Protein AF-A0A967DJI8-F1 (afdb_monomer_lite)

Structure (mmCIF, N/CA/C/O backbone):
data_AF-A0A967DJI8-F1
#
_entry.id   AF-A0A967DJI8-F1
#
loop_
_atom_site.group_PDB
_atom_site.id
_atom_site.type_symbol
_atom_site.label_atom_id
_atom_site.label_alt_id
_atom_site.label_comp_id
_atom_site.label_asym_id
_atom_site.label_entity_id
_atom_site.label_seq_id
_atom_site.pdbx_PDB_ins_code
_atom_site.Cartn_x
_atom_site.Cartn_y
_atom_site.Cartn_z
_atom_site.occupancy
_atom_site.B_iso_or_equiv
_atom_site.auth_seq_id
_atom_site.auth_comp_id
_atom_site.auth_asym_id
_atom_site.auth_atom_id
_atom_site.pdbx_PDB_model_num
ATOM 1 N N . MET A 1 1 ? 2.405 23.684 -0.510 1.00 54.41 1 MET A N 1
ATOM 2 C CA . MET A 1 1 ? 2.395 22.304 0.002 1.00 54.41 1 MET A CA 1
ATOM 3 C C . MET A 1 1 ? 2.860 21.441 -1.148 1.00 54.41 1 MET A C 1
ATOM 5 O O . MET A 1 1 ? 2.243 21.522 -2.202 1.00 54.41 1 MET A O 1
ATOM 9 N N . GLU A 1 2 ? 4.001 20.772 -1.017 1.00 60.94 2 GLU A N 1
ATOM 10 C CA . GLU A 1 2 ? 4.484 19.874 -2.071 1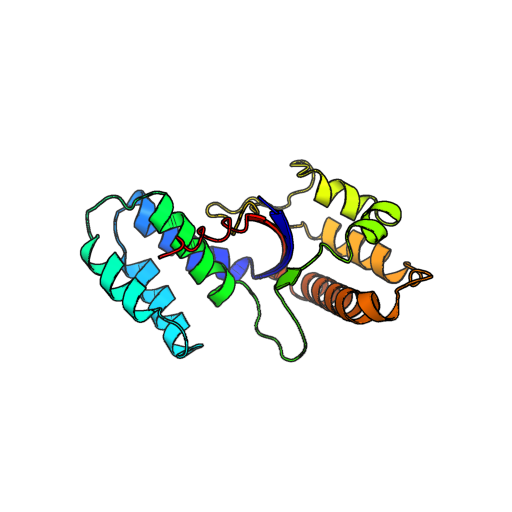.00 60.94 2 GLU A CA 1
ATOM 11 C C . GLU A 1 2 ? 3.774 18.529 -1.904 1.00 60.94 2 GLU A C 1
ATOM 13 O O . GLU A 1 2 ? 3.746 17.955 -0.812 1.00 60.94 2 GLU A O 1
ATOM 18 N N . SER A 1 3 ? 3.124 18.080 -2.973 1.00 75.12 3 SER A N 1
ATOM 19 C CA . SER A 1 3 ? 2.510 16.761 -3.048 1.00 75.12 3 SER A CA 1
ATOM 20 C C . SER A 1 3 ? 3.489 15.835 -3.749 1.00 75.12 3 SER A C 1
ATOM 22 O O . SER A 1 3 ? 4.028 16.213 -4.788 1.00 75.12 3 SER A O 1
ATOM 24 N N . ARG A 1 4 ? 3.731 14.659 -3.170 1.00 83.81 4 ARG A N 1
ATOM 25 C CA . ARG A 1 4 ? 4.548 13.619 -3.798 1.00 83.81 4 ARG A CA 1
ATOM 26 C C . ARG A 1 4 ? 3.677 12.486 -4.286 1.00 83.81 4 ARG A C 1
ATOM 28 O O . ARG A 1 4 ? 2.787 12.041 -3.553 1.00 83.81 4 ARG A O 1
ATOM 35 N N . THR A 1 5 ? 3.971 11.990 -5.480 1.00 85.19 5 THR A N 1
ATOM 36 C CA . THR A 1 5 ? 3.262 10.854 -6.063 1.00 85.19 5 THR A CA 1
ATOM 37 C C . THR A 1 5 ? 4.013 9.569 -5.764 1.00 85.19 5 THR A C 1
ATOM 39 O O . THR A 1 5 ? 5.217 9.467 -5.970 1.00 85.19 5 THR A O 1
ATOM 42 N N . PHE A 1 6 ? 3.290 8.554 -5.308 1.00 87.88 6 PHE A N 1
ATOM 43 C CA . PHE A 1 6 ? 3.818 7.222 -5.070 1.00 87.88 6 PHE A CA 1
ATOM 44 C C . PHE A 1 6 ? 3.077 6.194 -5.912 1.00 87.88 6 PHE A C 1
ATOM 46 O O . PHE A 1 6 ? 1.854 6.257 -6.068 1.00 87.88 6 PHE A O 1
ATOM 53 N N . ILE A 1 7 ? 3.826 5.203 -6.384 1.00 89.19 7 ILE A N 1
ATOM 54 C CA . ILE A 1 7 ? 3.286 3.953 -6.914 1.00 89.19 7 ILE A CA 1
ATOM 55 C C . ILE A 1 7 ? 3.567 2.881 -5.874 1.00 89.19 7 ILE A C 1
ATOM 57 O O . ILE A 1 7 ? 4.694 2.737 -5.396 1.00 89.19 7 ILE A O 1
ATOM 61 N N . CYS A 1 8 ? 2.533 2.133 -5.519 1.00 92.12 8 CYS A N 1
ATOM 62 C CA . CYS A 1 8 ? 2.593 1.088 -4.518 1.00 92.12 8 CYS A CA 1
ATOM 63 C C . CYS A 1 8 ? 2.246 -0.264 -5.141 1.00 92.12 8 CYS A C 1
ATOM 65 O O . CYS A 1 8 ? 1.247 -0.378 -5.846 1.00 92.12 8 CYS A O 1
ATOM 67 N N . LEU A 1 9 ? 3.032 -1.293 -4.837 1.00 94.50 9 LEU A N 1
ATOM 68 C CA . LEU A 1 9 ? 2.656 -2.686 -5.028 1.00 94.50 9 LEU A CA 1
ATOM 69 C C . LEU A 1 9 ? 1.823 -3.096 -3.818 1.00 94.50 9 LEU A C 1
ATOM 71 O O . LEU A 1 9 ? 2.285 -2.996 -2.687 1.00 94.50 9 LEU A O 1
ATOM 75 N N . PHE A 1 10 ? 0.594 -3.521 -4.059 1.00 93.38 10 PHE A N 1
ATOM 76 C CA . PHE A 1 10 ? -0.445 -3.607 -3.048 1.00 93.38 10 PHE A CA 1
ATOM 77 C C . PHE A 1 10 ? -1.075 -4.996 -3.020 1.00 93.38 10 PHE A C 1
ATOM 79 O O . PHE A 1 10 ? -1.560 -5.471 -4.043 1.00 93.38 10 PHE A O 1
ATOM 86 N N . ASP A 1 11 ? -1.114 -5.636 -1.858 1.00 94.94 11 ASP A N 1
ATOM 87 C CA . ASP A 1 11 ? -1.804 -6.902 -1.634 1.00 94.94 11 ASP A CA 1
ATOM 88 C C . ASP A 1 11 ? -3.289 -6.647 -1.338 1.00 94.94 11 ASP A C 1
ATOM 90 O O . ASP A 1 11 ? -3.693 -6.341 -0.212 1.00 94.94 11 ASP A O 1
ATOM 94 N N . LEU A 1 12 ? -4.113 -6.770 -2.380 1.00 92.88 12 LEU A N 1
ATOM 95 C CA . LEU A 1 12 ? -5.552 -6.537 -2.300 1.00 92.88 12 LEU A CA 1
ATOM 96 C C . LEU A 1 12 ? -6.239 -7.561 -1.393 1.00 92.88 12 LEU A C 1
ATOM 98 O O . LEU A 1 12 ? -7.193 -7.229 -0.694 1.00 92.88 12 LEU A O 1
ATOM 102 N N . LYS A 1 13 ? -5.722 -8.792 -1.344 1.00 93.94 13 LYS A N 1
ATOM 103 C CA . LYS A 1 13 ? -6.286 -9.831 -0.486 1.00 93.94 13 LYS A CA 1
ATOM 104 C C . LYS A 1 13 ? -6.037 -9.524 0.987 1.00 93.94 13 LYS A C 1
ATOM 106 O O . LYS A 1 13 ? -6.959 -9.646 1.788 1.00 93.94 13 LYS A O 1
ATOM 111 N N . ALA A 1 14 ? -4.821 -9.113 1.348 1.00 94.25 14 ALA A N 1
ATOM 112 C CA . ALA A 1 14 ? -4.519 -8.703 2.719 1.00 94.25 14 ALA A CA 1
ATOM 113 C C . ALA A 1 14 ? -5.401 -7.522 3.160 1.00 94.25 14 ALA A C 1
ATOM 115 O O . ALA A 1 14 ? -5.895 -7.503 4.290 1.00 94.25 14 ALA A O 1
ATOM 116 N N . TYR A 1 15 ? -5.653 -6.575 2.254 1.00 95.00 15 TYR A N 1
ATOM 117 C CA . TYR A 1 15 ? -6.560 -5.462 2.510 1.00 95.00 15 TYR A CA 1
ATOM 118 C C . TYR A 1 15 ? -8.001 -5.921 2.772 1.00 95.00 15 TYR A C 1
ATOM 120 O O . TYR A 1 15 ? -8.573 -5.565 3.805 1.00 95.00 15 TYR A O 1
ATOM 128 N N . ASP A 1 16 ? -8.568 -6.728 1.872 1.00 94.50 16 ASP A N 1
ATOM 129 C CA . ASP A 1 16 ? -9.964 -7.178 1.944 1.00 94.50 16 ASP A CA 1
ATOM 130 C C . ASP A 1 16 ? -10.226 -8.109 3.134 1.00 94.50 16 ASP A C 1
ATOM 132 O O . ASP A 1 16 ? -11.282 -8.025 3.766 1.00 94.50 16 ASP A O 1
ATOM 136 N N . ASP A 1 17 ? -9.265 -8.974 3.465 1.00 95.38 17 ASP A N 1
ATOM 137 C CA . ASP A 1 17 ? -9.416 -9.966 4.530 1.00 95.38 17 ASP A CA 1
ATOM 138 C C . ASP A 1 17 ? -9.142 -9.389 5.927 1.00 95.38 17 ASP A C 1
ATOM 140 O O . ASP A 1 17 ? -9.738 -9.847 6.903 1.00 95.38 17 ASP A O 1
ATOM 144 N N . LEU A 1 18 ? -8.215 -8.429 6.049 1.00 95.12 18 LEU A N 1
ATOM 145 C CA . LEU A 1 18 ? -7.701 -7.978 7.349 1.00 95.12 18 LEU A CA 1
ATOM 146 C C . LEU A 1 18 ? -8.013 -6.507 7.624 1.00 95.12 18 LEU A C 1
ATOM 148 O O . LEU A 1 18 ? -8.613 -6.182 8.649 1.00 95.12 18 LEU A O 1
ATOM 152 N N . VAL A 1 19 ? -7.603 -5.613 6.722 1.00 95.94 19 VAL A N 1
ATOM 153 C CA . VAL A 1 19 ? -7.586 -4.167 6.989 1.00 95.94 19 VAL A CA 1
ATOM 154 C C . VAL A 1 19 ? -8.972 -3.541 6.868 1.00 95.94 19 VAL A C 1
ATOM 156 O O . VAL A 1 19 ? -9.447 -2.910 7.815 1.00 95.94 19 VAL A O 1
ATOM 159 N N . ALA A 1 20 ? -9.652 -3.733 5.736 1.00 95.94 20 ALA A N 1
ATOM 160 C CA . ALA A 1 20 ? -10.967 -3.142 5.510 1.00 95.94 20 ALA A CA 1
ATOM 161 C C . ALA A 1 20 ? -12.015 -3.603 6.541 1.00 95.94 20 ALA A C 1
ATOM 163 O O . ALA A 1 20 ? -12.744 -2.747 7.049 1.00 95.94 20 ALA A O 1
ATOM 164 N N . PRO A 1 21 ? -12.101 -4.896 6.923 1.00 97.50 21 PRO A N 1
ATOM 165 C CA . PRO A 1 21 ? -13.032 -5.335 7.960 1.00 97.50 21 PRO A CA 1
ATOM 166 C C . PRO A 1 21 ? -12.775 -4.681 9.322 1.00 97.50 21 PRO A C 1
ATOM 168 O O . PRO A 1 21 ? -13.727 -4.208 9.945 1.00 97.50 21 PRO A O 1
ATOM 171 N N . ALA A 1 22 ? -11.514 -4.593 9.759 1.00 97.12 22 ALA A N 1
ATOM 172 C CA . ALA A 1 22 ? -11.150 -3.995 11.043 1.00 97.12 22 ALA A CA 1
ATOM 173 C C . ALA A 1 22 ? -11.484 -2.495 11.097 1.00 97.12 22 ALA A C 1
ATOM 175 O O . ALA A 1 22 ? -12.125 -2.029 12.040 1.00 97.12 22 ALA A O 1
ATOM 176 N N . LEU A 1 23 ? -11.121 -1.743 10.053 1.00 96.12 23 LEU A N 1
ATOM 177 C CA . LEU A 1 23 ? -11.438 -0.314 9.956 1.00 96.12 23 LEU A CA 1
ATOM 178 C C . LEU A 1 23 ? -12.950 -0.073 9.864 1.00 96.12 23 LEU A C 1
ATOM 180 O O . LEU A 1 23 ? -13.479 0.860 10.473 1.00 96.12 23 LEU A O 1
ATOM 184 N N . ARG A 1 24 ? -13.684 -0.937 9.155 1.00 96.62 24 ARG A N 1
ATOM 185 C CA . ARG A 1 24 ? -15.148 -0.873 9.079 1.00 96.62 24 ARG A CA 1
ATOM 186 C C . ARG A 1 24 ? -15.798 -1.124 10.437 1.00 96.62 24 ARG A C 1
ATOM 188 O O . ARG A 1 24 ? -16.743 -0.423 10.796 1.00 96.62 24 ARG A O 1
ATOM 195 N N . GLN A 1 25 ? -15.304 -2.097 11.198 1.00 96.19 25 GLN A N 1
ATOM 196 C CA . GLN A 1 25 ? -15.788 -2.379 12.549 1.00 96.19 25 GLN A CA 1
ATOM 197 C C . GLN A 1 25 ? -15.551 -1.184 13.480 1.00 96.19 25 GLN A C 1
ATOM 199 O O . GLN A 1 25 ? -16.490 -0.737 14.139 1.00 96.19 25 GLN A O 1
ATOM 204 N N . TYR A 1 26 ? -14.358 -0.591 13.445 1.00 95.69 26 TYR A N 1
ATOM 205 C CA . TYR A 1 26 ? -14.037 0.580 14.258 1.00 95.69 26 TYR A CA 1
ATOM 206 C C . TYR A 1 26 ? -14.878 1.809 13.885 1.00 95.69 26 TYR A C 1
ATOM 208 O O . TYR A 1 26 ? -15.430 2.479 14.752 1.00 95.69 26 TYR A O 1
ATOM 216 N N . THR A 1 27 ? -15.079 2.077 12.596 1.00 95.19 27 THR A N 1
ATOM 217 C CA . THR A 1 27 ? -15.812 3.275 12.146 1.00 95.19 27 THR A CA 1
ATOM 218 C C . THR A 1 27 ? -17.332 3.157 12.203 1.00 95.19 27 THR A C 1
ATOM 220 O O . THR A 1 27 ? -18.005 4.175 12.359 1.00 95.19 27 THR A O 1
ATOM 223 N N . ARG A 1 28 ? -17.895 1.948 12.072 1.00 95.12 28 ARG A N 1
ATOM 224 C CA . ARG A 1 28 ? -19.357 1.738 12.078 1.00 95.12 28 ARG A CA 1
ATOM 225 C C . ARG A 1 28 ? -19.895 1.234 13.408 1.00 95.12 28 ARG A C 1
ATOM 227 O O . ARG A 1 28 ? -21.018 1.573 13.763 1.00 95.12 28 ARG A O 1
ATOM 234 N N . SER A 1 29 ? -19.117 0.409 14.104 1.00 95.25 29 SER A N 1
ATOM 235 C CA . SER A 1 29 ? -19.522 -0.228 15.364 1.00 95.25 29 SER A CA 1
ATOM 236 C C . SER A 1 29 ? -18.775 0.331 16.574 1.00 95.25 29 SER A C 1
ATOM 238 O O . SER A 1 29 ? -19.067 -0.083 17.691 1.00 95.25 29 SER A O 1
ATOM 240 N N . PHE A 1 30 ? -17.839 1.267 16.361 1.00 94.94 30 PHE A N 1
ATOM 241 C CA . PHE A 1 30 ? -17.054 1.915 17.421 1.00 94.94 30 PHE A CA 1
ATOM 242 C C . PHE A 1 30 ? -16.300 0.907 18.287 1.00 94.94 30 PHE A C 1
ATOM 244 O O . PHE A 1 30 ? -16.165 1.064 19.500 1.00 94.94 30 PHE A O 1
ATOM 251 N N . ASP A 1 31 ? -15.845 -0.166 17.644 1.00 96.19 31 ASP A N 1
ATOM 252 C CA . ASP A 1 31 ? -15.146 -1.266 18.286 1.00 96.19 31 ASP A CA 1
ATOM 253 C C . ASP A 1 31 ? -13.698 -1.331 17.771 1.00 96.19 31 ASP A C 1
ATOM 255 O O . ASP A 1 31 ? -13.482 -1.682 16.605 1.00 96.19 31 ASP A O 1
ATOM 259 N N . PRO A 1 32 ? -12.709 -0.947 18.600 1.00 95.81 32 PRO A N 1
ATOM 260 C CA . PRO A 1 32 ? -11.312 -0.860 18.191 1.00 95.81 32 PRO A CA 1
ATOM 261 C C . PRO A 1 32 ? -10.605 -2.220 18.165 1.00 95.81 32 PRO A C 1
ATOM 263 O O . PRO A 1 32 ? -9.488 -2.290 17.657 1.00 95.81 32 PRO A O 1
ATOM 266 N N . ASP A 1 33 ? -11.213 -3.297 18.683 1.00 96.06 33 ASP A N 1
ATOM 267 C CA . ASP A 1 33 ? -10.539 -4.586 18.922 1.00 96.06 33 ASP A CA 1
ATOM 268 C C . ASP A 1 33 ? -9.878 -5.149 17.645 1.00 96.06 33 ASP A C 1
ATOM 270 O O . ASP A 1 33 ? -8.750 -5.652 17.677 1.00 96.06 33 ASP A O 1
ATOM 274 N N . GLY A 1 34 ? -10.548 -5.006 16.496 1.00 96.38 34 GLY A N 1
ATOM 275 C CA . GLY A 1 34 ? -10.004 -5.391 15.193 1.00 96.38 34 GLY A CA 1
ATOM 276 C C . GLY A 1 34 ? -8.755 -4.591 14.811 1.00 96.38 34 GLY A C 1
ATOM 277 O O . GLY A 1 34 ? -7.748 -5.177 14.427 1.00 96.38 34 GLY A O 1
ATOM 278 N N . VAL A 1 35 ? -8.788 -3.262 14.955 1.00 95.38 35 VAL A N 1
ATOM 279 C CA . VAL A 1 35 ? -7.651 -2.382 14.629 1.00 95.38 35 VAL A CA 1
ATOM 280 C C . VAL A 1 35 ? -6.492 -2.605 15.601 1.00 95.38 35 VAL A C 1
ATOM 282 O O . VAL A 1 35 ? -5.348 -2.705 15.165 1.00 95.38 35 VAL A O 1
ATOM 285 N N . VAL A 1 36 ? -6.777 -2.765 16.897 1.00 95.69 36 VAL A N 1
ATOM 286 C CA . VAL A 1 36 ? -5.772 -3.115 17.914 1.00 95.69 36 VAL A CA 1
ATOM 287 C C . VAL A 1 36 ? -5.059 -4.412 17.538 1.00 95.69 36 VAL A C 1
ATOM 289 O O . VAL A 1 36 ? -3.833 -4.453 17.556 1.00 95.69 36 VAL A O 1
ATOM 292 N N . SER A 1 37 ? -5.804 -5.436 17.114 1.00 95.81 37 SER A N 1
ATOM 293 C CA . SER A 1 37 ? -5.222 -6.717 16.692 1.00 95.81 37 SER A CA 1
ATOM 294 C C . SER A 1 37 ? -4.293 -6.567 15.478 1.00 95.81 37 SER A C 1
ATOM 296 O O . SER A 1 37 ? -3.270 -7.247 15.392 1.00 95.81 37 SER A O 1
ATOM 298 N N . LEU A 1 38 ? -4.619 -5.671 14.536 1.00 95.44 38 LEU A N 1
ATOM 299 C CA . LEU A 1 38 ? -3.744 -5.364 13.398 1.00 95.44 38 LEU A CA 1
ATOM 300 C C . LEU A 1 38 ? -2.451 -4.675 13.846 1.00 95.44 38 LEU A C 1
ATOM 302 O O . LEU A 1 38 ? -1.377 -5.065 13.393 1.00 95.44 38 LEU A O 1
ATOM 306 N N . LEU A 1 39 ? -2.546 -3.693 14.745 1.00 94.31 39 LEU A N 1
ATOM 307 C CA . LEU A 1 39 ? -1.382 -2.985 15.283 1.00 94.31 39 LEU A CA 1
ATOM 308 C C . LEU A 1 39 ? -0.475 -3.923 16.090 1.00 94.31 39 LEU A C 1
ATOM 310 O 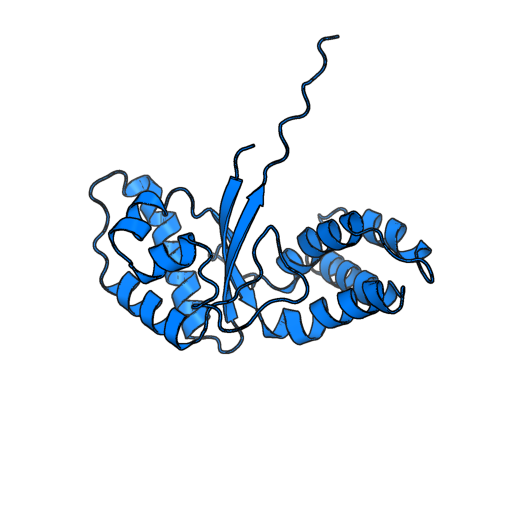O . LEU A 1 39 ? 0.736 -3.895 15.909 1.00 94.31 39 LEU A O 1
ATOM 314 N N . GLU A 1 40 ? -1.044 -4.806 16.914 1.00 93.25 40 GLU A N 1
ATOM 315 C CA . GLU A 1 40 ? -0.285 -5.822 17.659 1.00 93.25 40 GLU A CA 1
ATOM 316 C C . GLU A 1 40 ? 0.417 -6.809 16.712 1.00 93.25 40 GLU A C 1
ATOM 318 O O . GLU A 1 40 ? 1.572 -7.174 16.932 1.00 93.25 40 GLU A O 1
ATOM 323 N N . LYS A 1 41 ? -0.246 -7.217 15.621 1.00 91.12 41 LYS A N 1
ATOM 324 C CA . LYS A 1 41 ? 0.380 -8.049 14.583 1.00 91.12 41 LYS A CA 1
ATOM 325 C C . LYS A 1 41 ? 1.541 -7.319 13.906 1.00 91.12 41 LYS A C 1
ATOM 327 O O . LYS A 1 41 ? 2.568 -7.936 13.644 1.00 91.12 41 LYS A O 1
ATOM 332 N N . MET A 1 42 ? 1.389 -6.030 13.613 1.00 91.44 42 MET A N 1
ATOM 333 C CA . MET A 1 42 ? 2.459 -5.222 13.029 1.00 91.44 42 MET A CA 1
ATOM 334 C C . MET A 1 42 ? 3.641 -5.052 13.983 1.00 91.44 42 MET A C 1
ATOM 336 O O . MET A 1 42 ? 4.771 -5.180 13.534 1.00 91.44 42 MET A O 1
ATOM 340 N N . ASP A 1 43 ? 3.398 -4.839 15.276 1.00 89.44 43 ASP A N 1
ATOM 341 C CA . ASP A 1 43 ? 4.439 -4.708 16.307 1.00 89.44 43 ASP A CA 1
ATOM 342 C C . ASP A 1 43 ? 5.307 -5.973 16.407 1.00 89.44 43 ASP A C 1
ATOM 344 O O . ASP A 1 43 ? 6.524 -5.908 16.551 1.00 89.44 43 ASP A O 1
ATOM 348 N N . GLN A 1 44 ? 4.700 -7.146 16.204 1.00 86.69 44 GLN A N 1
ATOM 349 C CA . GLN A 1 44 ? 5.430 -8.416 16.136 1.00 86.69 44 GLN A CA 1
ATOM 350 C C . GLN A 1 44 ? 6.306 -8.551 14.881 1.00 86.69 44 GLN A C 1
ATOM 352 O O . GLN A 1 44 ? 7.333 -9.228 14.927 1.00 86.69 44 GLN A O 1
ATOM 357 N N . ILE A 1 45 ? 5.900 -7.951 13.758 1.00 82.56 45 ILE A N 1
ATOM 358 C CA . ILE A 1 45 ? 6.646 -7.995 12.489 1.00 82.56 45 ILE A CA 1
ATOM 359 C C . ILE A 1 45 ? 7.730 -6.901 12.466 1.00 82.56 45 ILE A C 1
ATOM 361 O O . ILE A 1 45 ? 8.828 -7.126 11.957 1.00 82.56 45 ILE A O 1
ATOM 365 N N . HIS A 1 46 ? 7.432 -5.733 13.040 1.00 80.19 46 HIS A N 1
ATOM 366 C CA . HIS A 1 46 ? 8.240 -4.516 13.017 1.00 80.19 46 HIS A CA 1
ATOM 367 C C . HIS A 1 46 ? 8.263 -3.850 14.409 1.00 80.19 46 HIS A C 1
ATOM 369 O O . HIS A 1 46 ? 7.589 -2.839 14.617 1.00 80.19 46 HIS A O 1
ATOM 375 N N . PRO A 1 47 ? 9.069 -4.360 15.357 1.00 74.94 47 PRO A N 1
ATOM 376 C CA . PRO A 1 47 ? 9.073 -3.890 16.749 1.00 74.94 47 PRO A CA 1
ATOM 377 C C . PRO A 1 47 ? 9.680 -2.488 16.946 1.00 74.94 47 PRO A C 1
ATOM 379 O O . PRO A 1 47 ? 9.774 -2.001 18.067 1.00 74.94 47 PRO A O 1
ATOM 382 N N . GLU A 1 48 ? 10.141 -1.840 15.874 1.00 71.38 48 GLU A N 1
ATOM 383 C CA . GLU A 1 48 ? 10.795 -0.526 15.919 1.00 71.38 48 GLU A CA 1
ATOM 384 C C . GLU A 1 48 ? 9.802 0.653 15.838 1.00 71.38 48 GLU A C 1
ATOM 386 O O . GLU A 1 48 ? 10.213 1.811 15.900 1.00 71.38 48 GLU A O 1
ATOM 391 N N . GLY A 1 49 ? 8.500 0.381 15.684 1.00 70.06 49 GLY A N 1
ATOM 392 C CA . GLY A 1 49 ? 7.461 1.405 15.552 1.00 70.06 49 GLY A CA 1
ATOM 393 C C . GLY A 1 49 ? 6.829 1.835 16.880 1.00 70.06 49 GLY A C 1
ATOM 394 O O . GLY A 1 49 ? 6.702 1.048 17.812 1.00 70.06 49 GLY A O 1
ATOM 395 N N . ASP A 1 50 ? 6.319 3.068 16.938 1.00 81.31 50 ASP A N 1
ATOM 396 C CA . ASP A 1 50 ? 5.496 3.559 18.058 1.00 81.31 50 ASP A CA 1
ATOM 397 C C . ASP A 1 50 ? 4.039 3.047 17.979 1.00 81.31 50 ASP A C 1
ATOM 399 O O . ASP A 1 50 ? 3.062 3.782 18.123 1.00 81.31 50 ASP A O 1
ATOM 403 N N . LEU A 1 51 ? 3.867 1.755 17.681 1.00 89.62 51 LEU A N 1
ATOM 404 C CA . LEU A 1 51 ? 2.547 1.127 17.549 1.00 89.62 51 LEU A CA 1
ATOM 405 C C . LEU A 1 51 ? 1.871 0.961 18.911 1.00 89.62 51 LEU A C 1
ATOM 407 O O . LEU A 1 51 ? 0.644 0.979 19.010 1.00 89.62 51 LEU A O 1
ATOM 411 N N . LYS A 1 52 ? 2.672 0.865 19.977 1.00 87.62 52 LYS A N 1
ATOM 412 C CA . LYS A 1 52 ? 2.184 0.801 21.352 1.00 87.62 52 LYS A CA 1
ATOM 413 C C . LYS A 1 52 ? 1.408 2.058 21.743 1.00 87.62 52 LYS A C 1
ATOM 415 O O . LYS A 1 52 ? 0.324 1.927 22.308 1.00 87.62 52 LYS A O 1
ATOM 420 N N . HIS A 1 53 ? 1.909 3.248 21.403 1.00 88.81 53 HIS A N 1
ATOM 421 C CA . HIS A 1 53 ? 1.187 4.496 21.652 1.00 88.81 53 HIS A CA 1
ATOM 422 C C . HIS A 1 53 ? -0.186 4.505 20.968 1.00 88.81 53 HIS A C 1
ATOM 424 O O . HIS A 1 53 ? -1.181 4.889 21.588 1.00 88.81 53 HIS A O 1
ATOM 430 N N . TRP A 1 54 ? -0.265 4.015 19.727 1.00 90.88 54 TRP A N 1
ATOM 431 C CA . TRP A 1 54 ? -1.529 3.887 19.003 1.00 90.88 54 TRP A CA 1
ATOM 432 C C . TRP A 1 54 ? -2.497 2.923 19.678 1.00 90.88 54 TRP A C 1
ATOM 434 O O . TRP A 1 54 ? -3.653 3.281 19.892 1.00 90.88 54 TRP A O 1
ATOM 444 N N . ILE A 1 55 ? -2.031 1.735 20.071 1.00 91.25 55 ILE A N 1
ATOM 445 C CA . ILE A 1 55 ? -2.849 0.743 20.783 1.00 91.25 55 ILE A CA 1
ATOM 446 C C . ILE A 1 55 ? -3.418 1.335 22.076 1.00 91.25 55 ILE A C 1
ATOM 448 O O . ILE A 1 55 ? -4.617 1.208 22.334 1.00 91.25 55 ILE A O 1
ATOM 452 N N . ASP A 1 56 ? -2.573 1.992 22.871 1.00 89.69 56 ASP A N 1
ATOM 453 C CA . ASP A 1 56 ? -2.966 2.577 24.154 1.00 89.69 56 ASP A CA 1
ATOM 454 C C . ASP A 1 56 ? -3.940 3.759 23.969 1.00 89.69 56 ASP A C 1
ATOM 456 O O . ASP A 1 56 ? -4.791 3.987 24.830 1.00 89.69 56 ASP A O 1
ATOM 460 N N . SER A 1 57 ? -3.869 4.460 22.832 1.00 88.19 57 SER A N 1
ATOM 461 C CA . SER A 1 57 ? -4.739 5.600 22.508 1.00 88.19 57 SER A CA 1
ATOM 462 C C . SER A 1 57 ? -6.108 5.195 21.958 1.00 88.19 57 SER A C 1
ATOM 464 O O . SER A 1 57 ? -7.093 5.838 22.300 1.00 88.19 57 SER A O 1
ATOM 466 N N . ILE A 1 58 ? -6.203 4.129 21.150 1.00 90.75 58 ILE A N 1
ATOM 467 C CA . ILE A 1 58 ? -7.479 3.710 20.529 1.00 90.75 58 ILE A CA 1
ATOM 468 C C . ILE A 1 58 ? -8.283 2.735 21.390 1.00 90.75 58 ILE A C 1
ATOM 470 O O . ILE A 1 58 ? -9.501 2.639 21.261 1.00 90.75 58 ILE A O 1
ATOM 474 N N . ARG A 1 59 ? -7.629 1.965 22.269 1.00 87.62 59 ARG A N 1
ATOM 475 C CA . ARG A 1 59 ? -8.308 0.973 23.119 1.00 87.62 59 ARG A CA 1
ATOM 476 C C . ARG A 1 59 ? -9.398 1.599 24.016 1.00 87.62 59 ARG A C 1
ATOM 478 O O . ARG A 1 59 ? -10.446 0.968 24.174 1.00 87.62 59 ARG A O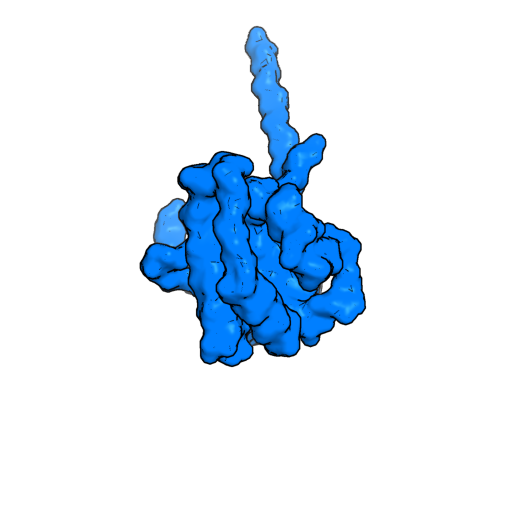 1
ATOM 485 N N . PRO A 1 60 ? -9.220 2.816 24.571 1.00 89.62 60 PRO A N 1
ATOM 486 C CA . PRO A 1 60 ? -10.267 3.523 25.311 1.00 89.62 60 PRO A CA 1
ATOM 487 C C . PRO A 1 60 ? -11.465 3.984 24.465 1.00 89.62 60 PRO A C 1
ATOM 489 O O . PRO A 1 60 ? -12.519 4.247 25.041 1.00 89.62 60 PRO A O 1
ATOM 492 N N . ASP A 1 61 ? -11.351 4.040 23.132 1.00 86.06 61 ASP A N 1
ATOM 493 C CA . ASP A 1 61 ? -12.416 4.532 22.238 1.00 86.06 61 ASP A CA 1
ATOM 494 C C . ASP A 1 61 ? -13.599 3.567 22.106 1.00 86.06 61 ASP A C 1
ATOM 496 O O . ASP A 1 61 ? -14.547 3.837 21.371 1.00 86.06 61 ASP A O 1
ATOM 500 N N . LYS A 1 62 ? -13.583 2.425 22.797 1.00 90.00 62 LYS A N 1
ATOM 501 C CA . LYS A 1 62 ? -14.660 1.439 22.720 1.00 90.00 62 LYS A CA 1
ATOM 502 C C . LYS A 1 62 ? -16.015 2.066 23.065 1.00 90.00 62 LYS A C 1
ATOM 504 O O . LYS A 1 62 ? -16.246 2.511 24.188 1.00 90.00 62 LYS A O 1
ATOM 509 N N . GLY A 1 63 ? -16.925 2.057 22.090 1.00 88.00 63 GLY A N 1
ATOM 510 C CA . GLY A 1 63 ? -18.249 2.675 22.182 1.00 88.00 63 GLY A CA 1
ATOM 511 C C . GLY A 1 63 ? -18.302 4.159 21.794 1.00 88.00 63 GLY A C 1
ATOM 512 O O . GLY A 1 63 ? -19.386 4.743 21.825 1.00 88.00 63 GLY A O 1
ATOM 513 N N . TYR A 1 64 ? -17.182 4.761 21.391 1.00 90.75 64 TYR A N 1
ATOM 514 C CA . TYR A 1 64 ? -17.081 6.149 20.948 1.00 90.75 64 TYR A CA 1
ATOM 515 C C . TYR A 1 64 ? -16.738 6.237 19.462 1.00 90.75 64 TYR A C 1
ATOM 517 O O . TYR A 1 64 ? -15.895 5.509 18.941 1.00 90.75 64 TYR A O 1
ATOM 525 N N . LYS A 1 65 ? -17.397 7.163 18.760 1.00 92.38 65 LYS A N 1
ATOM 526 C CA . LYS A 1 65 ? -17.122 7.399 17.343 1.00 92.38 65 LYS A CA 1
ATOM 527 C C . LYS A 1 65 ? -15.704 7.963 17.175 1.00 92.38 65 LYS A C 1
ATOM 529 O O . LYS A 1 65 ? -15.453 9.047 17.709 1.00 92.38 65 LYS A O 1
ATOM 534 N N . PRO A 1 66 ? -14.820 7.312 16.397 1.00 92.44 66 PRO A N 1
ATOM 535 C CA . PRO A 1 66 ? -13.498 7.858 16.135 1.00 92.44 66 PRO A CA 1
ATOM 536 C C . PRO A 1 66 ? -13.578 9.114 15.270 1.00 92.44 66 PRO A C 1
ATOM 538 O O . PRO A 1 66 ? -14.495 9.280 14.455 1.00 92.44 66 PRO A O 1
ATOM 541 N N . SER A 1 67 ? -12.596 9.999 15.432 1.00 92.19 67 SER A N 1
ATOM 542 C CA . SER A 1 67 ? -12.460 11.160 14.557 1.00 92.19 67 SER A CA 1
ATOM 543 C C . SER A 1 67 ? -12.015 10.731 13.153 1.00 92.19 67 SER A C 1
ATOM 545 O O . SER A 1 67 ? -11.327 9.722 12.988 1.00 92.19 67 SER A O 1
ATOM 547 N N . GLU A 1 68 ? -12.374 11.504 12.127 1.00 90.25 68 GLU A N 1
ATOM 548 C CA . GLU A 1 68 ? -11.920 11.235 10.753 1.00 90.25 68 GLU A CA 1
ATOM 549 C C . GLU A 1 68 ? -10.391 11.294 10.634 1.00 90.25 68 GLU A C 1
ATOM 551 O O . GLU A 1 68 ? -9.803 10.497 9.905 1.00 90.25 68 GLU A O 1
ATOM 556 N N . GLN A 1 69 ? -9.751 12.182 11.402 1.00 90.88 69 GLN A N 1
ATOM 557 C CA . GLN A 1 69 ? -8.297 12.297 11.471 1.00 90.88 69 GLN A CA 1
ATOM 558 C C . GLN A 1 69 ? -7.664 11.013 12.022 1.00 90.88 69 GLN A C 1
ATOM 560 O O . GLN A 1 69 ? -6.762 10.468 11.397 1.00 90.88 69 GLN A O 1
ATOM 565 N N . THR A 1 70 ? -8.203 10.472 13.118 1.00 91.12 70 THR A N 1
ATOM 566 C CA . THR A 1 70 ? -7.741 9.206 13.710 1.00 91.12 70 THR A CA 1
ATOM 567 C C . THR A 1 70 ? -7.838 8.060 12.706 1.00 91.12 70 THR A C 1
ATOM 569 O O . THR A 1 70 ? -6.904 7.279 12.552 1.00 91.12 70 THR A O 1
ATOM 572 N N . VAL A 1 71 ? -8.957 7.960 11.980 1.00 92.19 71 VAL A N 1
ATOM 573 C CA . VAL A 1 71 ? -9.138 6.919 10.955 1.00 92.19 71 VAL A CA 1
ATOM 574 C C . VAL A 1 71 ? -8.125 7.085 9.823 1.00 92.19 71 VAL A C 1
ATOM 576 O O . VAL A 1 71 ? -7.553 6.092 9.376 1.00 92.19 71 VAL A O 1
ATOM 579 N N . ARG A 1 72 ? -7.882 8.320 9.369 1.00 90.50 72 ARG A N 1
ATOM 580 C CA . ARG A 1 72 ? -6.885 8.618 8.333 1.00 90.50 72 ARG A CA 1
ATOM 581 C C . ARG A 1 72 ? -5.477 8.216 8.774 1.00 90.50 72 ARG A C 1
ATOM 583 O O . ARG A 1 72 ? -4.805 7.502 8.036 1.00 90.50 72 ARG A O 1
ATOM 590 N N . GLU A 1 73 ? -5.059 8.619 9.969 1.00 90.88 73 GLU A N 1
ATOM 591 C CA . GLU A 1 73 ? -3.737 8.302 10.525 1.00 90.88 73 GLU A CA 1
ATOM 592 C C . GLU A 1 73 ? -3.547 6.789 10.690 1.00 90.88 73 GLU A C 1
ATOM 594 O O . GLU A 1 73 ? -2.517 6.241 10.301 1.00 90.88 73 GLU A O 1
ATOM 599 N N . LEU A 1 74 ? -4.580 6.077 11.152 1.00 91.94 74 LEU A N 1
ATOM 600 C CA . LEU A 1 74 ? -4.555 4.617 11.205 1.00 91.94 74 LEU A CA 1
ATOM 601 C C . LEU A 1 74 ? -4.372 3.996 9.819 1.00 91.94 74 LEU A C 1
ATOM 603 O O . LEU A 1 74 ? -3.576 3.071 9.685 1.00 91.94 74 LEU A O 1
ATOM 607 N N . CYS A 1 75 ? -5.056 4.497 8.785 1.00 92.00 75 CYS A N 1
ATOM 608 C CA . CYS A 1 75 ? -4.875 4.012 7.412 1.00 92.00 75 CYS A CA 1
ATOM 609 C C . CYS A 1 75 ? -3.432 4.201 6.926 1.00 92.00 75 CYS A C 1
ATOM 611 O O . CYS A 1 75 ? -2.885 3.305 6.284 1.00 92.00 75 CYS A O 1
ATOM 613 N N . GLU A 1 76 ? -2.795 5.324 7.266 1.00 90.00 76 GLU A N 1
ATOM 614 C CA . GLU A 1 76 ? -1.390 5.605 6.940 1.00 90.00 76 GLU A CA 1
ATOM 615 C C . GLU A 1 76 ? -0.400 4.661 7.643 1.00 90.00 76 GLU A C 1
ATOM 617 O O . GLU A 1 76 ? 0.733 4.521 7.184 1.00 90.00 76 GLU A O 1
ATOM 622 N N . ILE A 1 77 ? -0.837 3.957 8.690 1.00 91.19 77 ILE A N 1
ATOM 623 C CA . ILE A 1 77 ? -0.043 2.966 9.425 1.00 91.19 77 ILE A CA 1
ATOM 624 C C . ILE A 1 77 ? -0.358 1.547 8.941 1.00 91.19 77 ILE A C 1
ATOM 626 O O . ILE A 1 77 ? 0.530 0.835 8.465 1.00 91.19 77 ILE A O 1
ATOM 630 N N . VAL A 1 78 ? -1.622 1.123 9.038 1.00 92.75 78 VAL A N 1
ATOM 631 C CA . VAL A 1 78 ? -1.995 -0.286 8.838 1.00 92.75 78 VAL A CA 1
ATOM 632 C C . VAL A 1 78 ? -1.919 -0.714 7.380 1.00 92.75 78 VAL A C 1
ATOM 634 O O . VAL A 1 78 ? -1.577 -1.863 7.099 1.00 92.75 78 VAL A O 1
ATOM 637 N N . ILE A 1 79 ? -2.198 0.192 6.436 1.00 92.38 79 ILE A N 1
ATOM 638 C CA . ILE A 1 79 ? -2.137 -0.145 5.014 1.00 92.38 79 ILE A CA 1
ATOM 639 C C . ILE A 1 79 ? -0.680 -0.389 4.591 1.00 92.38 79 ILE A C 1
ATOM 641 O O . ILE A 1 79 ? -0.407 -1.483 4.094 1.00 92.38 79 ILE A O 1
ATOM 645 N N . PRO A 1 80 ? 0.283 0.527 4.825 1.00 89.62 80 PRO A N 1
ATOM 646 C CA . PRO A 1 80 ? 1.682 0.250 4.510 1.00 89.62 80 PRO A CA 1
ATOM 647 C C . PRO A 1 80 ? 2.247 -0.969 5.234 1.00 89.62 80 PRO A C 1
ATOM 649 O O . PRO A 1 80 ? 2.986 -1.741 4.630 1.00 89.62 80 PRO A O 1
ATOM 652 N N . GLY A 1 81 ? 1.883 -1.156 6.505 1.00 89.31 81 GLY A N 1
ATOM 653 C CA . GLY A 1 81 ? 2.420 -2.238 7.326 1.00 89.31 81 GLY A CA 1
ATOM 654 C C . GLY A 1 81 ? 1.924 -3.635 6.957 1.00 89.31 81 GLY A C 1
ATOM 655 O O . GLY A 1 81 ? 2.634 -4.608 7.196 1.00 89.31 81 GLY A O 1
ATOM 656 N N . LEU A 1 82 ? 0.716 -3.759 6.396 1.00 91.00 82 LEU A N 1
ATOM 657 C CA . LEU A 1 82 ? 0.084 -5.066 6.160 1.00 91.00 82 LEU A CA 1
ATOM 658 C C . LEU A 1 82 ? -0.276 -5.344 4.701 1.00 91.00 82 LEU A C 1
ATOM 660 O O . LEU A 1 82 ? -0.454 -6.507 4.346 1.00 91.00 82 LEU A O 1
ATOM 664 N N . CYS A 1 83 ? -0.403 -4.311 3.868 1.00 92.69 83 CYS A N 1
ATOM 665 C CA . CYS A 1 83 ? -0.826 -4.446 2.472 1.00 92.69 83 CYS A CA 1
ATOM 666 C C . CYS A 1 83 ? 0.314 -4.203 1.479 1.00 92.69 83 CYS A C 1
ATOM 668 O O . CYS A 1 83 ? 0.114 -4.404 0.287 1.00 92.69 83 CYS A O 1
ATOM 670 N N . LEU A 1 84 ? 1.498 -3.772 1.921 1.00 91.12 84 LEU A N 1
ATOM 671 C CA . LEU A 1 84 ? 2.666 -3.661 1.047 1.00 91.12 84 LEU A CA 1
ATOM 672 C C . LEU A 1 84 ? 3.588 -4.866 1.276 1.00 91.12 84 LEU A C 1
ATOM 674 O O . LEU A 1 84 ? 4.072 -5.052 2.398 1.00 91.12 84 LEU A O 1
ATOM 678 N N . PRO A 1 85 ? 3.840 -5.696 0.248 1.00 90.50 85 PRO A N 1
ATOM 679 C CA . PRO A 1 85 ? 4.633 -6.904 0.405 1.00 90.50 85 PRO A CA 1
ATOM 680 C C . PRO A 1 85 ? 6.088 -6.563 0.737 1.00 90.50 85 PRO A C 1
ATOM 682 O O . PRO A 1 85 ? 6.713 -5.726 0.088 1.00 90.50 85 PRO A O 1
ATOM 685 N N . GLN A 1 86 ? 6.635 -7.247 1.740 1.00 84.44 86 GLN A N 1
ATOM 686 C CA . GLN A 1 86 ? 8.011 -7.072 2.203 1.00 84.44 86 GLN A CA 1
ATOM 687 C C . GLN A 1 86 ? 8.910 -8.111 1.519 1.00 84.44 86 GLN A C 1
ATOM 689 O O . GLN A 1 86 ? 9.104 -9.213 2.030 1.00 84.44 86 GLN A O 1
ATOM 694 N N . GLU A 1 87 ? 9.424 -7.786 0.331 1.00 85.62 87 GLU A N 1
ATOM 695 C CA . GLU A 1 87 ? 10.349 -8.650 -0.410 1.00 85.62 87 GLU A CA 1
ATOM 696 C C . GLU A 1 87 ? 11.765 -8.035 -0.447 1.00 85.62 87 GLU A C 1
ATOM 698 O O . GLU A 1 87 ? 11.912 -6.863 -0.805 1.00 85.62 87 GLU A O 1
ATOM 703 N N . PRO A 1 88 ? 12.833 -8.793 -0.122 1.00 84.62 88 PRO A N 1
ATOM 704 C CA . PRO A 1 88 ? 14.201 -8.288 -0.211 1.00 84.62 88 PRO A CA 1
ATOM 705 C C . PRO A 1 88 ? 14.545 -7.757 -1.610 1.00 84.62 88 PRO A C 1
ATOM 707 O O . PRO A 1 88 ? 14.425 -8.465 -2.608 1.00 84.62 88 PRO A O 1
ATOM 710 N N . GLY A 1 89 ? 15.033 -6.515 -1.683 1.00 85.62 89 GLY A N 1
ATOM 711 C CA . GLY A 1 89 ? 15.441 -5.888 -2.946 1.00 85.62 89 GLY A CA 1
ATOM 712 C C . GLY A 1 89 ? 14.286 -5.380 -3.820 1.00 85.62 89 GLY A C 1
ATOM 713 O O . GLY A 1 89 ? 14.514 -5.073 -4.996 1.00 85.62 89 GLY A O 1
ATOM 714 N N . LEU A 1 90 ? 13.079 -5.293 -3.258 1.00 91.12 90 LEU A N 1
ATOM 715 C CA . LEU A 1 90 ? 11.919 -4.633 -3.839 1.00 91.12 90 LEU A CA 1
ATOM 716 C C . LEU A 1 90 ? 11.483 -3.496 -2.913 1.00 91.12 90 LEU A C 1
ATOM 718 O O . LEU A 1 90 ? 11.290 -3.705 -1.719 1.00 91.12 90 LEU A O 1
ATOM 722 N N . THR A 1 91 ? 11.295 -2.304 -3.467 1.00 93.88 91 THR A N 1
ATOM 723 C CA . THR A 1 91 ? 10.702 -1.175 -2.749 1.00 93.88 91 THR A CA 1
ATOM 724 C C . THR A 1 91 ? 9.216 -1.120 -3.114 1.00 93.88 91 THR A C 1
ATOM 726 O O . THR A 1 91 ? 8.887 -0.613 -4.186 1.00 93.88 91 THR A O 1
ATOM 729 N N . PRO A 1 92 ? 8.295 -1.649 -2.282 1.00 92.69 92 PRO A N 1
ATOM 730 C CA . PRO A 1 92 ? 6.878 -1.770 -2.637 1.00 92.69 92 PRO A CA 1
ATOM 731 C C . PRO A 1 92 ? 6.126 -0.433 -2.604 1.00 92.69 92 PRO A C 1
ATOM 733 O O . PRO A 1 92 ? 5.001 -0.380 -3.078 1.00 92.69 92 PRO A O 1
ATOM 736 N N . LYS A 1 93 ? 6.722 0.637 -2.065 1.00 93.12 93 LYS A N 1
ATOM 737 C CA . LYS A 1 93 ? 6.232 2.021 -2.137 1.00 93.12 93 LYS A CA 1
ATOM 738 C C . LYS A 1 93 ? 7.330 2.883 -2.743 1.00 93.12 93 LYS A C 1
ATOM 740 O O . LYS A 1 93 ? 8.303 3.198 -2.061 1.00 93.12 93 LYS A O 1
ATOM 745 N N . GLN A 1 94 ? 7.175 3.255 -4.003 1.00 91.00 94 GLN A N 1
ATOM 746 C CA . GLN A 1 94 ? 8.183 3.994 -4.749 1.00 91.00 94 GLN A CA 1
ATOM 747 C C . GLN A 1 94 ? 7.719 5.426 -5.010 1.00 91.00 94 GLN A C 1
ATOM 749 O O . GLN A 1 94 ? 6.597 5.632 -5.467 1.00 91.00 94 GLN A O 1
ATOM 754 N N . ASP A 1 95 ? 8.590 6.396 -4.726 1.00 90.25 95 ASP A N 1
ATOM 755 C CA . ASP A 1 95 ? 8.415 7.786 -5.154 1.00 90.25 95 ASP A CA 1
ATOM 756 C C . ASP A 1 95 ? 8.479 7.831 -6.688 1.00 90.25 95 ASP A C 1
ATOM 758 O O . ASP A 1 95 ? 9.439 7.364 -7.307 1.00 90.25 95 ASP A O 1
ATOM 762 N N . ALA A 1 96 ? 7.403 8.301 -7.306 1.00 86.06 96 ALA A N 1
ATOM 763 C CA . ALA A 1 96 ? 7.253 8.305 -8.748 1.00 86.06 96 ALA A CA 1
ATOM 764 C C . ALA A 1 96 ? 7.721 9.622 -9.370 1.00 86.06 96 ALA A C 1
ATOM 766 O O . ALA A 1 96 ? 7.916 9.640 -10.582 1.00 86.06 96 ALA A O 1
ATOM 767 N N . ASP A 1 97 ? 7.945 10.685 -8.586 1.00 85.56 97 ASP A N 1
ATOM 768 C CA . ASP A 1 97 ? 8.139 12.059 -9.075 1.00 85.56 97 ASP A CA 1
ATOM 769 C C . ASP A 1 97 ? 9.301 12.176 -10.072 1.00 85.56 97 ASP A C 1
ATOM 771 O O . ASP A 1 97 ? 9.221 12.919 -11.050 1.00 85.56 97 ASP A O 1
ATOM 775 N N . ILE A 1 98 ? 10.368 11.396 -9.879 1.00 84.25 98 ILE A N 1
ATOM 776 C CA . ILE A 1 98 ? 11.516 11.368 -10.798 1.00 84.25 98 ILE A CA 1
ATOM 777 C C . ILE A 1 98 ? 11.218 10.641 -12.119 1.00 84.25 98 ILE A C 1
ATOM 779 O O . ILE A 1 98 ? 11.847 10.922 -13.139 1.00 84.25 98 ILE A O 1
ATOM 783 N N . LEU A 1 99 ? 10.255 9.717 -12.116 1.00 83.94 99 LEU A N 1
ATOM 784 C CA . LEU A 1 99 ? 9.820 8.968 -13.292 1.00 83.94 99 LEU A CA 1
ATOM 785 C C . LEU A 1 99 ? 8.706 9.682 -14.061 1.00 83.94 99 LEU A C 1
ATOM 787 O O . LEU A 1 99 ? 8.637 9.506 -15.278 1.00 83.94 99 LEU A O 1
ATOM 791 N N . LEU A 1 100 ? 7.865 10.487 -13.392 1.00 81.50 100 LEU A N 1
ATOM 792 C CA . LEU A 1 100 ? 6.668 11.089 -14.003 1.00 81.50 100 LEU A CA 1
ATOM 793 C C . LEU A 1 100 ? 6.957 11.857 -15.298 1.00 81.50 100 LEU A C 1
ATOM 795 O O . LEU A 1 100 ? 6.261 11.600 -16.281 1.00 81.50 100 LEU A O 1
ATOM 799 N N . PRO A 1 101 ? 7.965 12.758 -15.360 1.00 81.88 101 PRO A N 1
ATOM 800 C CA . PRO A 1 101 ? 8.181 13.577 -16.550 1.00 81.88 101 PRO A CA 1
ATOM 801 C C . PRO A 1 101 ? 8.510 12.748 -17.787 1.00 81.88 101 PRO A C 1
ATOM 803 O O . PRO A 1 101 ? 8.230 13.177 -18.901 1.00 81.88 101 PRO A O 1
ATOM 806 N N . TRP A 1 102 ? 9.125 11.583 -17.586 1.00 81.06 102 TRP A N 1
ATOM 807 C CA . TRP A 1 102 ? 9.492 10.680 -18.661 1.00 81.06 102 TRP A CA 1
ATOM 808 C C . TRP A 1 102 ? 8.362 9.701 -18.978 1.00 81.06 102 TRP A C 1
ATOM 810 O O . TRP A 1 102 ? 7.947 9.639 -20.130 1.00 81.06 102 TRP A O 1
ATOM 820 N N . LEU A 1 103 ? 7.817 8.995 -17.980 1.00 80.62 103 LEU A N 1
ATOM 821 C CA . LEU A 1 103 ? 6.746 8.016 -18.193 1.00 80.62 103 LEU A CA 1
ATOM 822 C C . LEU A 1 103 ? 5.491 8.654 -18.800 1.00 80.62 103 LEU A C 1
ATOM 824 O O . LEU A 1 103 ? 4.905 8.068 -19.703 1.00 80.62 103 LEU A O 1
ATOM 828 N N . GLY A 1 104 ? 5.140 9.880 -18.400 1.00 79.56 104 GLY A N 1
ATOM 829 C CA . GLY A 1 104 ? 4.008 10.610 -18.979 1.00 79.56 104 GLY A CA 1
ATOM 830 C C . GLY A 1 104 ? 4.187 11.015 -20.449 1.00 79.56 104 GLY A C 1
ATOM 831 O O . GLY A 1 104 ? 3.214 11.383 -21.091 1.00 79.56 104 GLY A O 1
ATOM 832 N N . GLN A 1 105 ? 5.404 10.955 -21.003 1.00 80.12 105 GLN A N 1
ATOM 833 C CA . GLN A 1 105 ? 5.648 11.204 -22.433 1.00 80.12 105 GLN A CA 1
ATOM 834 C C . GLN A 1 105 ? 5.608 9.928 -23.278 1.00 80.12 105 GLN A C 1
ATOM 836 O O . GLN A 1 105 ? 5.526 10.014 -24.501 1.00 80.12 105 GLN A O 1
ATOM 841 N N . VAL A 1 106 ? 5.754 8.760 -22.648 1.00 76.44 106 VAL A N 1
ATOM 842 C CA . VAL A 1 106 ? 6.026 7.495 -23.350 1.00 76.44 106 VAL A CA 1
ATOM 843 C C . VAL A 1 106 ? 5.019 6.386 -23.039 1.00 76.44 106 VAL A C 1
ATOM 845 O O . VAL A 1 106 ? 5.121 5.311 -23.621 1.00 76.44 106 VAL A O 1
ATOM 848 N N . SER A 1 107 ? 4.070 6.625 -22.133 1.00 75.56 107 SER A N 1
ATOM 849 C CA . SER A 1 107 ? 3.017 5.685 -21.748 1.00 75.56 107 SER A CA 1
ATOM 850 C C . SER A 1 107 ? 1.712 6.446 -21.530 1.00 75.56 107 SER A C 1
ATOM 852 O O . SER A 1 107 ? 1.565 7.177 -20.548 1.00 75.56 107 SER A O 1
ATOM 854 N N . ASP A 1 108 ? 0.762 6.254 -22.446 1.00 73.31 108 ASP A N 1
ATOM 855 C CA . ASP A 1 108 ? -0.582 6.834 -22.348 1.00 73.31 108 ASP A CA 1
ATOM 856 C C . ASP A 1 108 ? -1.303 6.302 -21.104 1.00 73.31 108 ASP A C 1
ATOM 858 O O . ASP A 1 108 ? -1.929 7.062 -20.376 1.00 73.31 108 ASP A O 1
ATOM 862 N N . TRP A 1 109 ? -1.107 5.020 -20.773 1.00 68.25 109 TRP A N 1
ATOM 863 C CA . TRP A 1 109 ? -1.636 4.439 -19.540 1.00 68.25 109 TRP A CA 1
ATOM 864 C C . TRP A 1 109 ? -1.114 5.161 -18.295 1.00 68.25 109 TRP A C 1
ATOM 866 O O . TRP A 1 109 ? -1.866 5.428 -17.358 1.00 68.25 109 TRP A O 1
ATOM 876 N N . PHE A 1 110 ? 0.179 5.489 -18.270 1.00 69.50 110 PHE A N 1
ATOM 877 C CA . PHE A 1 110 ? 0.771 6.214 -17.154 1.00 69.50 110 PHE A CA 1
ATOM 878 C C . PHE A 1 110 ? 0.259 7.654 -17.070 1.00 69.50 110 PHE A C 1
ATOM 880 O O . PHE A 1 110 ? 0.042 8.162 -15.969 1.00 69.50 110 PHE A O 1
ATOM 887 N N . ALA A 1 111 ? 0.052 8.303 -18.217 1.00 69.25 111 ALA A N 1
ATOM 888 C CA . ALA A 1 111 ? -0.556 9.626 -18.292 1.00 69.25 111 ALA A CA 1
ATOM 889 C C . ALA A 1 111 ? -2.014 9.610 -17.794 1.00 69.25 111 ALA A C 1
ATOM 891 O O . ALA A 1 111 ? -2.394 10.451 -16.986 1.00 69.25 111 ALA A O 1
ATOM 892 N N . ASP A 1 112 ? -2.802 8.600 -18.150 1.00 66.00 112 ASP A N 1
ATOM 893 C CA . ASP A 1 112 ? -4.175 8.482 -17.657 1.00 66.00 112 ASP A CA 1
ATOM 894 C C . ASP A 1 112 ? -4.222 8.143 -16.155 1.00 66.00 112 ASP A C 1
ATOM 896 O O . ASP A 1 112 ? -5.083 8.623 -15.412 1.00 66.00 112 ASP A O 1
ATOM 900 N N . LEU A 1 113 ? -3.250 7.360 -15.668 1.00 61.06 113 LEU A N 1
ATOM 901 C CA . LEU A 1 113 ? -3.058 7.129 -14.236 1.00 61.06 113 LEU A CA 1
ATOM 902 C C . LEU A 1 113 ? -2.731 8.445 -13.507 1.00 61.06 113 LEU A C 1
ATOM 904 O O . LEU A 1 113 ? -3.071 8.592 -12.332 1.00 61.06 113 LEU A O 1
ATOM 908 N N . MET A 1 114 ? -2.074 9.405 -14.169 1.00 62.12 114 MET A N 1
ATOM 909 C CA . MET A 1 114 ? -1.708 10.712 -13.613 1.00 62.12 114 MET A CA 1
ATOM 910 C C . MET A 1 114 ? -2.906 11.647 -13.413 1.00 62.12 114 MET A C 1
ATOM 912 O O . MET A 1 114 ? -2.929 12.335 -12.392 1.00 62.12 114 MET A O 1
ATOM 916 N N . ASP A 1 115 ? -3.918 11.585 -14.276 1.00 62.72 115 ASP A N 1
ATOM 917 C CA . ASP A 1 115 ? -5.071 12.502 -14.278 1.00 62.72 115 ASP A CA 1
ATOM 918 C C . ASP A 1 115 ? -6.236 12.079 -13.359 1.00 62.72 115 ASP A C 1
ATOM 920 O O . ASP A 1 115 ? -7.343 12.606 -13.454 1.00 62.72 115 ASP A O 1
ATOM 924 N N . ASP A 1 116 ? -5.997 11.134 -12.441 1.00 56.44 116 ASP A N 1
ATOM 925 C CA . ASP A 1 116 ? -7.004 10.588 -11.515 1.00 56.44 116 ASP A CA 1
ATOM 926 C C . ASP A 1 116 ? -8.263 10.062 -12.240 1.00 56.44 116 ASP A C 1
ATOM 928 O O . ASP A 1 116 ? -9.367 10.058 -11.687 1.00 56.44 116 ASP A O 1
ATOM 932 N N . GLY A 1 117 ? -8.096 9.592 -13.483 1.00 54.97 117 GLY A N 1
ATOM 933 C CA . GLY A 1 117 ? -9.179 9.077 -14.311 1.00 54.97 117 GLY A CA 1
ATOM 934 C C . GLY A 1 117 ? -9.896 7.904 -13.639 1.00 54.97 117 GLY A C 1
ATOM 935 O O . GLY A 1 117 ? -9.380 6.787 -13.593 1.00 54.97 117 GLY A O 1
ATOM 936 N N . GLU A 1 118 ? -11.114 8.137 -13.133 1.00 53.47 118 GLU A N 1
ATOM 937 C CA . GLU A 1 118 ? -11.959 7.094 -12.524 1.00 53.47 118 GLU A CA 1
ATOM 938 C C . GLU A 1 118 ? -12.283 5.953 -13.511 1.00 53.47 118 GLU A C 1
ATOM 940 O O . GLU A 1 118 ? -12.561 4.833 -13.080 1.00 53.47 118 GLU A O 1
ATOM 945 N N . GLU A 1 119 ? -12.198 6.206 -14.824 1.00 50.56 119 GLU A N 1
ATOM 946 C CA . GLU A 1 119 ? -12.463 5.223 -15.887 1.00 50.56 119 GLU A CA 1
ATOM 947 C C . GLU A 1 119 ? -11.446 4.068 -15.940 1.00 50.56 119 GLU A C 1
ATOM 949 O O . GLU A 1 119 ? -11.683 3.073 -16.625 1.00 50.56 119 GLU A O 1
ATOM 954 N N . LEU A 1 120 ? -10.357 4.146 -15.169 1.00 50.78 120 LEU A N 1
ATOM 955 C CA . LEU A 1 120 ? -9.265 3.175 -15.167 1.00 50.78 120 LEU A CA 1
ATOM 956 C C . LEU A 1 120 ? -9.074 2.449 -13.822 1.00 50.78 120 LEU A C 1
ATOM 958 O O . LEU A 1 120 ? -7.975 1.989 -13.529 1.00 50.78 120 LEU A O 1
ATOM 962 N N . ALA A 1 121 ? -10.096 2.297 -12.984 1.00 58.59 121 ALA A N 1
ATOM 963 C CA . ALA A 1 121 ? -9.949 1.565 -11.722 1.00 58.59 121 ALA A CA 1
ATOM 964 C C . ALA A 1 121 ? -10.643 0.198 -11.746 1.00 58.59 121 ALA A C 1
ATOM 966 O O . ALA A 1 121 ? -11.833 0.097 -12.033 1.00 58.59 121 ALA A O 1
ATOM 967 N N . GLY A 1 122 ? -9.925 -0.862 -11.363 1.00 57.66 122 GLY A N 1
ATOM 968 C CA . GLY A 1 122 ? -10.509 -2.201 -11.210 1.00 57.66 122 GLY A CA 1
ATOM 969 C C . GLY A 1 122 ? -11.301 -2.388 -9.921 1.00 57.66 122 GLY A C 1
ATOM 970 O O . GLY A 1 122 ? -12.204 -3.220 -9.863 1.00 57.66 122 GLY A O 1
ATOM 971 N N . ALA A 1 123 ? -10.976 -1.607 -8.892 1.00 69.50 123 ALA A N 1
ATOM 972 C CA . ALA A 1 123 ? -11.733 -1.498 -7.654 1.00 69.50 123 ALA A CA 1
ATOM 973 C C . ALA A 1 123 ? -11.389 -0.185 -6.934 1.00 69.50 123 ALA A C 1
ATOM 975 O O . ALA A 1 123 ? -10.349 0.432 -7.188 1.00 69.50 123 ALA A O 1
ATOM 976 N N . ARG A 1 124 ? -12.260 0.223 -6.004 1.00 82.44 124 ARG A N 1
ATOM 977 C CA . ARG A 1 124 ? -12.054 1.375 -5.122 1.00 82.44 124 ARG A CA 1
ATOM 978 C C . ARG A 1 124 ? -11.943 0.904 -3.676 1.00 82.44 124 ARG A C 1
ATOM 980 O O . ARG A 1 124 ? -12.860 0.266 -3.165 1.00 82.44 124 ARG A O 1
ATOM 987 N N . LEU A 1 125 ? -10.840 1.249 -3.021 1.00 87.25 125 LEU A N 1
ATOM 988 C CA . LEU A 1 125 ? -10.619 0.995 -1.601 1.00 87.25 125 LEU A CA 1
ATOM 989 C C . LEU A 1 125 ? -11.622 1.813 -0.765 1.00 87.25 125 LEU A C 1
ATOM 991 O O . LEU A 1 125 ? -11.791 3.018 -0.986 1.00 87.25 125 LEU A O 1
ATOM 995 N N . GLU A 1 126 ? -12.284 1.169 0.203 1.00 90.06 126 GLU A N 1
ATOM 996 C CA . GLU A 1 126 ? -13.205 1.837 1.144 1.00 90.06 126 GLU A CA 1
ATOM 997 C C . GLU A 1 126 ? -12.441 2.866 1.994 1.00 90.06 126 GLU A C 1
ATOM 999 O O . GLU A 1 126 ? -12.831 4.032 2.098 1.00 90.06 126 GLU A O 1
ATOM 1004 N N . PHE A 1 127 ? -11.299 2.428 2.517 1.00 89.50 127 PHE A N 1
ATOM 1005 C CA . PHE A 1 127 ? -10.309 3.204 3.253 1.00 89.50 127 PHE A CA 1
ATOM 1006 C C . PHE A 1 127 ? -9.057 3.381 2.391 1.00 89.50 127 PHE A C 1
ATOM 1008 O O . PHE A 1 127 ? -8.430 2.391 2.010 1.00 89.50 127 PHE A O 1
ATOM 1015 N N . GLY A 1 128 ? -8.740 4.631 2.049 1.00 84.94 128 GLY A N 1
ATOM 1016 C CA . GLY A 1 128 ? -7.603 4.981 1.196 1.00 84.94 128 GLY A CA 1
ATOM 1017 C C . GLY A 1 128 ? -6.292 5.116 1.962 1.00 84.94 128 GLY A C 1
ATOM 1018 O O . GLY A 1 128 ? -6.279 5.221 3.185 1.00 84.94 128 GLY A O 1
ATOM 1019 N N . PHE A 1 129 ? -5.194 5.163 1.215 1.00 80.44 129 PHE A N 1
ATOM 1020 C CA . PHE A 1 129 ? -3.859 5.463 1.725 1.00 80.44 129 PHE A CA 1
ATOM 1021 C C . PHE A 1 129 ? -3.348 6.714 1.018 1.00 80.44 129 PHE A C 1
ATOM 1023 O O . PHE A 1 129 ? -3.273 6.710 -0.209 1.00 80.44 129 PHE A O 1
ATOM 1030 N N . GLY A 1 130 ? -3.030 7.781 1.760 1.00 83.19 130 GLY A N 1
ATOM 1031 C CA . GLY A 1 130 ? -2.868 9.122 1.185 1.00 83.19 130 GLY A CA 1
ATOM 1032 C C . GLY A 1 130 ? -4.155 9.556 0.474 1.00 83.19 130 GLY A C 1
ATOM 1033 O O . GLY A 1 130 ? -5.255 9.317 0.975 1.00 83.19 130 GLY A O 1
ATOM 1034 N N . ASN A 1 131 ? -4.030 10.118 -0.726 1.00 80.50 131 ASN A N 1
ATOM 1035 C CA . ASN A 1 131 ? -5.183 10.437 -1.577 1.00 80.50 131 ASN A CA 1
ATOM 1036 C C . ASN A 1 131 ? -5.607 9.263 -2.485 1.00 80.50 131 ASN A C 1
ATOM 1038 O O . ASN A 1 131 ? -6.658 9.310 -3.122 1.00 80.50 131 ASN A O 1
ATOM 1042 N N . GLY A 1 132 ? -4.814 8.190 -2.530 1.00 78.44 132 GLY A N 1
ATOM 1043 C CA . GLY A 1 132 ? -5.045 7.025 -3.378 1.00 78.44 132 GLY A CA 1
ATOM 1044 C C . GLY A 1 132 ? -6.160 6.112 -2.871 1.00 78.44 132 GLY A C 1
ATOM 1045 O O . GLY A 1 132 ? -6.157 5.666 -1.719 1.00 78.44 132 GLY A O 1
ATOM 1046 N N . ARG A 1 133 ? -7.103 5.787 -3.762 1.00 81.69 133 ARG A N 1
ATOM 1047 C CA . ARG A 1 133 ? -8.166 4.790 -3.528 1.00 81.69 133 ARG A CA 1
ATOM 1048 C C . ARG A 1 133 ? -8.376 3.822 -4.687 1.00 81.69 133 ARG A C 1
ATOM 1050 O O . ARG A 1 133 ? -9.164 2.896 -4.540 1.00 81.69 133 ARG A O 1
ATOM 1057 N N . LEU A 1 134 ? -7.735 4.047 -5.827 1.00 84.12 134 LEU A N 1
ATOM 1058 C CA . LEU A 1 134 ? -7.979 3.293 -7.050 1.00 84.12 134 LEU A CA 1
ATOM 1059 C C . LEU A 1 134 ? -6.858 2.279 -7.252 1.00 84.12 134 LEU A C 1
ATOM 1061 O O . LEU A 1 134 ? -5.682 2.636 -7.196 1.00 84.12 134 LEU A O 1
ATOM 1065 N N . VAL A 1 135 ? -7.228 1.022 -7.477 1.00 87.31 135 VAL A N 1
ATOM 1066 C CA . VAL A 1 135 ? -6.274 -0.048 -7.784 1.00 87.31 135 VAL A CA 1
ATOM 1067 C C . VAL A 1 135 ? -6.393 -0.486 -9.240 1.00 87.31 135 VAL A C 1
ATOM 1069 O O . VAL A 1 135 ? -7.494 -0.534 -9.793 1.00 87.31 135 VAL A O 1
ATOM 1072 N N . ALA A 1 136 ? -5.261 -0.840 -9.845 1.00 87.62 136 ALA A N 1
ATOM 1073 C CA . ALA A 1 136 ? -5.196 -1.261 -11.241 1.00 87.62 136 ALA A CA 1
ATOM 1074 C C . ALA A 1 136 ? -5.900 -2.615 -11.486 1.00 87.62 136 ALA A C 1
ATOM 1076 O O . ALA A 1 136 ? -5.823 -3.543 -10.669 1.00 87.62 136 ALA A O 1
ATOM 1077 N N . THR A 1 137 ? -6.562 -2.759 -12.638 1.00 87.12 137 THR A N 1
ATOM 1078 C CA . THR A 1 137 ? -7.107 -4.035 -13.127 1.00 87.12 137 THR A CA 1
ATOM 1079 C C . THR A 1 137 ? -5.991 -4.976 -13.585 1.00 87.12 137 THR A C 1
ATOM 1081 O O . THR A 1 137 ? -4.812 -4.629 -13.634 1.00 87.12 137 THR A O 1
ATOM 1084 N N . ARG A 1 138 ? -6.351 -6.213 -13.943 1.00 89.75 138 ARG A N 1
ATOM 1085 C CA . ARG A 1 138 ? -5.412 -7.140 -14.589 1.00 89.75 138 ARG A CA 1
ATOM 1086 C C . ARG A 1 138 ? -5.067 -6.738 -16.009 1.00 89.75 138 ARG A C 1
ATOM 1088 O O . ARG A 1 138 ? -3.891 -6.815 -16.351 1.00 89.75 138 ARG A O 1
ATOM 1095 N N . GLU A 1 139 ? -6.040 -6.285 -16.798 1.00 88.25 139 GLU A N 1
ATOM 1096 C CA . GLU A 1 139 ? -5.756 -5.804 -18.154 1.00 88.25 139 GLU A CA 1
ATOM 1097 C C . GLU A 1 139 ? -4.772 -4.634 -18.119 1.00 88.25 139 GLU A C 1
ATOM 1099 O O . GLU A 1 139 ? -3.820 -4.605 -18.888 1.00 88.25 139 GLU A O 1
ATOM 1104 N N . GLN A 1 140 ? -4.940 -3.725 -17.161 1.00 86.50 140 GLN A N 1
ATOM 1105 C CA . GLN A 1 140 ? -4.079 -2.558 -17.000 1.00 86.50 140 GLN A CA 1
ATOM 1106 C C . GLN A 1 140 ? -2.653 -2.910 -16.615 1.00 86.50 140 GLN A C 1
ATOM 1108 O O . GLN A 1 140 ? -1.709 -2.349 -17.159 1.00 86.50 140 GLN A O 1
ATOM 1113 N N . ILE A 1 141 ? -2.473 -3.862 -15.700 1.00 90.62 141 ILE A N 1
ATOM 1114 C CA . ILE A 1 141 ? -1.126 -4.314 -15.348 1.00 90.62 141 ILE A CA 1
ATOM 1115 C C . ILE A 1 141 ? -0.470 -5.039 -16.518 1.00 90.62 141 ILE A C 1
ATOM 1117 O O . ILE A 1 141 ? 0.726 -4.856 -16.734 1.00 90.62 141 ILE A O 1
ATOM 1121 N N . ALA A 1 142 ? -1.225 -5.833 -17.280 1.00 90.00 142 ALA A N 1
ATOM 1122 C CA . ALA A 1 142 ? -0.704 -6.483 -18.477 1.00 90.00 142 ALA A CA 1
ATOM 1123 C C . ALA A 1 142 ? -0.262 -5.446 -19.521 1.00 90.00 142 ALA A C 1
ATOM 1125 O O . ALA A 1 142 ? 0.887 -5.487 -19.956 1.00 90.00 142 ALA A O 1
ATOM 1126 N N . GLN A 1 143 ? -1.120 -4.470 -19.833 1.00 88.12 143 GLN A N 1
ATOM 1127 C CA . GLN A 1 143 ? -0.809 -3.376 -20.754 1.00 88.12 143 GLN A CA 1
ATOM 1128 C C . GLN A 1 143 ? 0.431 -2.600 -20.297 1.00 88.12 143 GLN A C 1
ATOM 1130 O O . GLN A 1 143 ? 1.387 -2.448 -21.055 1.00 88.12 143 GLN A O 1
ATOM 1135 N N . PHE A 1 144 ? 0.464 -2.172 -19.034 1.00 88.25 144 PHE A N 1
ATOM 1136 C CA . PHE A 1 144 ? 1.594 -1.413 -18.515 1.00 88.25 144 PHE A CA 1
ATOM 1137 C C . PHE A 1 144 ? 2.889 -2.237 -18.507 1.00 88.25 144 PHE A C 1
ATOM 1139 O O . PHE A 1 144 ? 3.967 -1.723 -18.800 1.00 88.25 144 PHE A O 1
ATOM 1146 N N . SER A 1 145 ? 2.802 -3.540 -18.227 1.00 91.19 145 SER A N 1
ATOM 1147 C CA . SER A 1 145 ? 3.948 -4.448 -18.313 1.00 91.19 145 SER A CA 1
ATOM 1148 C C . SER A 1 145 ? 4.516 -4.535 -19.732 1.00 91.19 145 SER A C 1
ATOM 1150 O O . SER A 1 145 ? 5.738 -4.582 -19.890 1.00 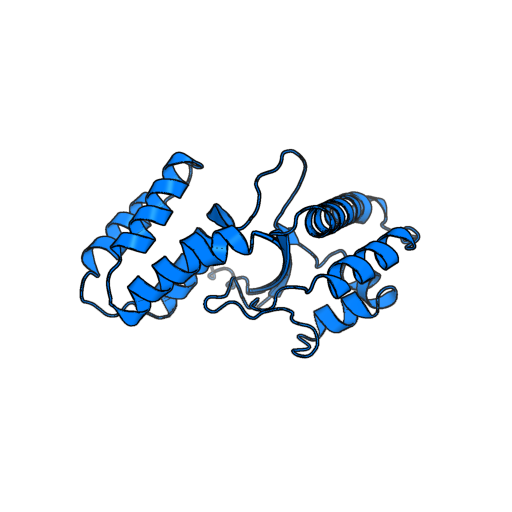91.19 145 SER A O 1
ATOM 1152 N N . GLU A 1 146 ? 3.658 -4.586 -20.751 1.00 90.25 146 GLU A N 1
ATOM 1153 C CA . GLU A 1 146 ? 4.069 -4.613 -22.158 1.00 90.25 146 GLU A CA 1
ATOM 1154 C C . GLU A 1 146 ? 4.717 -3.289 -22.575 1.00 90.25 146 GLU A C 1
ATOM 1156 O O . GLU A 1 146 ? 5.810 -3.296 -23.148 1.00 90.25 146 GLU A O 1
ATOM 1161 N N . GLU A 1 147 ? 4.108 -2.159 -22.209 1.00 88.50 147 GLU A N 1
ATOM 1162 C CA . GLU A 1 147 ? 4.653 -0.825 -22.474 1.00 88.50 147 GLU A CA 1
ATOM 1163 C C . GLU A 1 147 ? 6.054 -0.678 -21.867 1.00 88.50 147 GLU A C 1
ATOM 1165 O O . GLU A 1 147 ? 7.018 -0.392 -22.581 1.00 88.50 147 GLU A O 1
ATOM 1170 N N . LEU A 1 148 ? 6.216 -0.991 -20.575 1.00 88.38 148 LEU A N 1
ATOM 1171 C CA . LEU A 1 148 ? 7.507 -0.914 -19.883 1.00 88.38 148 LEU A CA 1
ATOM 1172 C C . LEU A 1 148 ? 8.585 -1.808 -20.512 1.00 88.38 148 LEU A C 1
ATOM 1174 O O . LEU A 1 148 ? 9.775 -1.471 -20.456 1.00 88.38 148 LEU A O 1
ATOM 1178 N N . ALA A 1 149 ? 8.213 -2.958 -21.079 1.00 87.50 149 ALA A N 1
ATOM 1179 C CA . ALA A 1 149 ? 9.155 -3.845 -21.758 1.00 87.50 149 ALA A CA 1
ATOM 1180 C C . ALA A 1 149 ? 9.712 -3.219 -23.048 1.00 87.50 149 ALA A C 1
ATOM 1182 O O . ALA A 1 149 ? 10.880 -3.450 -23.368 1.00 87.50 149 ALA A O 1
ATOM 1183 N N . GLY A 1 150 ? 8.907 -2.407 -23.742 1.00 85.19 150 GLY A N 1
ATOM 1184 C CA . GLY A 1 150 ? 9.276 -1.720 -24.981 1.00 85.19 150 GLY A CA 1
ATOM 1185 C C . GLY A 1 150 ? 10.010 -0.388 -24.797 1.00 85.19 150 GLY A C 1
ATOM 1186 O O . GLY A 1 150 ? 10.609 0.103 -25.754 1.00 85.19 150 GLY A O 1
ATOM 1187 N N . LEU A 1 151 ? 9.998 0.198 -23.594 1.00 84.25 151 LEU A N 1
ATOM 1188 C CA . LEU A 1 151 ? 10.627 1.498 -23.354 1.00 84.25 151 LEU A CA 1
ATOM 1189 C C . LEU A 1 151 ? 12.156 1.443 -23.446 1.00 84.25 151 LEU A C 1
ATOM 1191 O O . LEU A 1 151 ? 12.827 0.709 -22.711 1.00 84.25 151 LEU A O 1
ATOM 1195 N N . ALA A 1 152 ? 12.704 2.302 -24.306 1.00 78.31 152 ALA A N 1
ATOM 1196 C CA . ALA A 1 152 ? 14.124 2.615 -24.322 1.00 78.31 152 ALA A CA 1
ATOM 1197 C C . ALA A 1 152 ? 14.495 3.480 -23.100 1.00 78.31 152 ALA A C 1
ATOM 1199 O O . ALA A 1 152 ? 13.687 4.307 -22.673 1.00 78.31 152 ALA A O 1
ATOM 1200 N N . PRO A 1 153 ? 15.708 3.333 -22.540 1.00 73.31 153 PRO A N 1
ATOM 1201 C CA . PRO A 1 153 ? 16.203 4.236 -21.506 1.00 73.31 153 PRO A CA 1
ATOM 1202 C C . PRO A 1 153 ? 16.170 5.713 -21.961 1.00 73.31 153 PRO A C 1
ATOM 1204 O O . PRO A 1 153 ? 16.513 5.978 -23.114 1.00 73.31 153 PRO A O 1
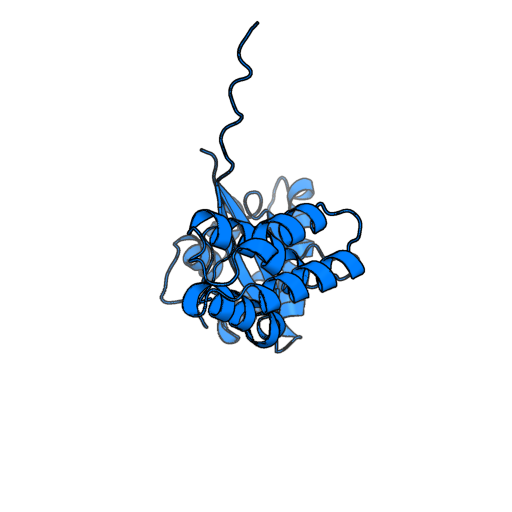ATOM 1207 N N . PRO A 1 154 ? 15.812 6.682 -21.096 1.00 72.44 154 PRO A N 1
ATOM 1208 C CA . PRO A 1 154 ? 15.958 8.106 -21.383 1.00 72.44 154 PRO A CA 1
ATOM 1209 C C . PRO A 1 154 ? 17.430 8.489 -21.603 1.00 72.44 154 PRO A C 1
ATOM 1211 O O . PRO A 1 154 ? 18.331 7.915 -20.995 1.00 72.44 154 PRO A O 1
ATOM 1214 N N . GLU A 1 155 ? 17.677 9.502 -22.437 1.00 70.88 155 GLU A N 1
ATOM 1215 C CA . GLU A 1 155 ? 19.035 9.911 -22.834 1.00 70.88 155 GLU A CA 1
ATOM 1216 C C . GLU A 1 155 ? 19.854 10.536 -21.685 1.00 70.88 155 GLU A C 1
ATOM 1218 O O . GLU A 1 155 ? 21.068 10.351 -21.632 1.00 70.88 155 GLU A O 1
ATOM 1223 N N . ALA A 1 156 ? 19.218 11.237 -20.736 1.00 67.38 156 ALA A N 1
ATOM 1224 C CA . ALA A 1 156 ? 19.823 11.726 -19.489 1.00 67.38 156 ALA A CA 1
ATOM 1225 C C . ALA A 1 156 ? 18.747 12.295 -18.533 1.00 67.38 156 ALA A C 1
ATOM 1227 O O . ALA A 1 156 ? 17.759 12.845 -19.018 1.00 67.38 156 ALA A O 1
ATOM 1228 N N . PRO A 1 157 ? 18.933 12.261 -17.195 1.00 71.94 157 PRO A N 1
ATOM 1229 C CA . PRO A 1 157 ? 20.006 11.607 -16.444 1.00 71.94 157 PRO A CA 1
ATOM 1230 C C . PRO A 1 157 ? 19.634 10.156 -16.084 1.00 71.94 157 PRO A C 1
ATOM 1232 O O . PRO A 1 157 ? 19.145 9.886 -14.985 1.00 71.94 157 PRO A O 1
ATOM 1235 N N . TRP A 1 158 ? 19.896 9.210 -16.992 1.00 81.12 158 TRP A N 1
ATOM 1236 C CA . TRP A 1 158 ? 19.564 7.795 -16.797 1.00 81.12 158 TRP A CA 1
ATOM 1237 C C . TRP A 1 158 ? 20.148 7.208 -15.514 1.00 81.12 158 TRP A C 1
ATOM 1239 O O . TRP A 1 158 ? 19.444 6.497 -14.813 1.00 81.12 158 TRP A O 1
ATOM 1249 N N . ASP A 1 159 ? 21.374 7.574 -15.138 1.00 82.69 159 ASP A N 1
ATOM 1250 C CA . ASP A 1 159 ? 22.023 7.059 -13.924 1.00 82.69 159 ASP A CA 1
ATOM 1251 C C . ASP A 1 159 ? 21.221 7.327 -12.639 1.00 82.69 159 ASP A C 1
ATOM 1253 O O . ASP A 1 159 ? 21.334 6.579 -11.670 1.00 82.69 159 ASP A O 1
ATOM 1257 N N . LYS A 1 160 ? 20.390 8.379 -12.627 1.00 81.62 160 LYS A N 1
ATOM 1258 C CA . LYS A 1 160 ? 19.505 8.701 -11.498 1.00 81.62 160 LYS A CA 1
ATOM 1259 C C . LYS A 1 160 ? 18.169 7.966 -11.568 1.00 81.62 160 LYS A C 1
ATOM 1261 O O . LYS A 1 160 ? 17.579 7.698 -10.533 1.00 81.62 160 LYS A O 1
ATOM 1266 N N . VAL A 1 161 ? 17.702 7.657 -12.775 1.00 84.69 161 VAL A N 1
ATOM 1267 C CA . VAL A 1 161 ? 16.373 7.086 -13.044 1.00 84.69 161 VAL A CA 1
ATOM 1268 C C . VAL A 1 161 ? 16.411 5.557 -13.111 1.00 84.69 161 VAL A C 1
ATOM 1270 O O . VAL A 1 161 ? 15.434 4.891 -12.780 1.00 84.69 161 VAL A O 1
ATOM 1273 N N . ALA A 1 162 ? 17.543 4.980 -13.517 1.00 87.12 162 ALA A N 1
ATOM 1274 C CA . ALA A 1 162 ? 17.705 3.552 -13.755 1.00 87.12 162 ALA A CA 1
ATOM 1275 C C . ALA A 1 162 ? 17.338 2.678 -12.542 1.00 87.12 162 ALA A C 1
ATOM 1277 O O . ALA A 1 162 ? 16.665 1.665 -12.754 1.00 87.12 162 ALA A O 1
ATOM 1278 N N . PRO A 1 163 ? 17.710 3.027 -11.290 1.00 89.69 163 PRO A N 1
ATOM 1279 C CA . PRO A 1 163 ? 17.312 2.239 -10.123 1.00 89.69 163 PRO A CA 1
ATOM 1280 C C . PRO A 1 163 ? 15.792 2.220 -9.913 1.00 89.69 163 PRO A C 1
ATOM 1282 O O . PRO A 1 163 ? 15.214 1.146 -9.743 1.00 89.69 163 PRO A O 1
ATOM 1285 N N . ASP A 1 164 ? 15.139 3.381 -9.998 1.00 90.12 164 ASP A N 1
ATOM 1286 C CA . ASP A 1 164 ? 13.694 3.517 -9.784 1.00 90.12 164 ASP A CA 1
ATOM 1287 C C . ASP A 1 164 ? 12.893 2.886 -10.922 1.00 90.12 164 ASP A C 1
ATOM 1289 O O . ASP A 1 164 ? 11.863 2.250 -10.701 1.00 90.12 164 ASP A O 1
ATOM 1293 N N . PHE A 1 165 ? 13.393 2.975 -12.153 1.00 90.19 165 PHE A N 1
ATOM 1294 C CA . PHE A 1 165 ? 12.790 2.273 -13.277 1.00 90.19 165 PHE A CA 1
ATOM 1295 C C . PHE A 1 165 ? 12.940 0.752 -13.157 1.00 90.19 165 PHE A C 1
ATOM 1297 O O . PHE A 1 165 ? 12.002 0.004 -13.440 1.00 90.19 165 PHE A O 1
ATOM 1304 N N . ALA A 1 166 ? 14.103 0.270 -12.709 1.00 90.88 166 ALA A N 1
ATOM 1305 C CA . ALA A 1 166 ? 14.312 -1.151 -12.458 1.00 90.88 166 ALA A CA 1
ATOM 1306 C C . ALA A 1 166 ? 13.395 -1.667 -11.339 1.00 90.88 166 ALA A C 1
ATOM 1308 O O . ALA A 1 166 ? 12.842 -2.763 -11.467 1.00 90.88 166 ALA A O 1
ATOM 1309 N N . ASN A 1 167 ? 13.198 -0.889 -10.271 1.00 93.56 167 ASN A N 1
ATOM 1310 C CA . ASN A 1 167 ? 12.260 -1.237 -9.209 1.00 93.56 167 ASN A CA 1
ATOM 1311 C C . ASN A 1 167 ? 10.806 -1.233 -9.711 1.00 93.56 167 ASN A C 1
ATOM 1313 O O . ASN A 1 167 ? 10.107 -2.221 -9.496 1.00 93.56 167 ASN A O 1
ATOM 1317 N N . LEU A 1 168 ? 10.387 -0.226 -10.485 1.00 92.31 168 LEU A N 1
ATOM 1318 C CA . LEU A 1 168 ? 9.059 -0.185 -11.108 1.00 92.31 168 LEU A CA 1
ATOM 1319 C C . LEU A 1 168 ? 8.796 -1.421 -11.980 1.00 92.31 168 LEU A C 1
ATOM 1321 O O . LEU A 1 168 ? 7.761 -2.072 -11.835 1.00 92.31 168 LEU A O 1
ATOM 1325 N N . LYS A 1 169 ? 9.754 -1.807 -12.835 1.00 92.31 169 LYS A N 1
ATOM 1326 C CA . LYS A 1 169 ? 9.657 -3.036 -13.642 1.00 92.31 169 LYS A CA 1
ATOM 1327 C C . LYS A 1 169 ? 9.454 -4.278 -12.778 1.00 92.31 169 LYS A C 1
ATOM 1329 O O . LYS A 1 169 ? 8.641 -5.133 -13.120 1.00 92.31 169 LYS A O 1
ATOM 1334 N N . ARG A 1 170 ? 10.165 -4.381 -11.651 1.00 94.00 170 ARG A N 1
ATOM 1335 C CA . ARG A 1 170 ? 9.989 -5.493 -10.704 1.00 94.00 170 ARG A CA 1
ATOM 1336 C C . ARG A 1 170 ? 8.607 -5.467 -10.059 1.00 94.00 170 ARG A C 1
ATOM 1338 O O . ARG A 1 170 ? 7.969 -6.512 -10.009 1.00 94.00 170 ARG A O 1
ATOM 1345 N N . MET A 1 171 ? 8.130 -4.306 -9.611 1.00 95.00 171 MET A N 1
ATOM 1346 C CA . MET A 1 171 ? 6.795 -4.164 -9.019 1.00 95.00 171 MET A CA 1
ATOM 1347 C C . MET A 1 171 ? 5.700 -4.600 -9.995 1.00 95.00 171 MET A C 1
ATOM 1349 O O . MET A 1 171 ? 4.830 -5.384 -9.630 1.00 95.00 171 MET A O 1
ATOM 1353 N N . VAL A 1 172 ? 5.772 -4.149 -11.248 1.00 93.94 172 VAL A N 1
ATOM 1354 C CA . VAL A 1 172 ? 4.790 -4.485 -12.290 1.00 93.94 172 VAL A CA 1
ATOM 1355 C C . VAL A 1 172 ? 4.853 -5.970 -12.643 1.00 93.94 172 VAL A C 1
ATOM 1357 O O . VAL A 1 172 ? 3.817 -6.629 -12.705 1.00 93.94 172 VAL A O 1
ATOM 1360 N N . ALA A 1 173 ? 6.056 -6.535 -12.782 1.00 93.81 173 ALA A N 1
ATOM 1361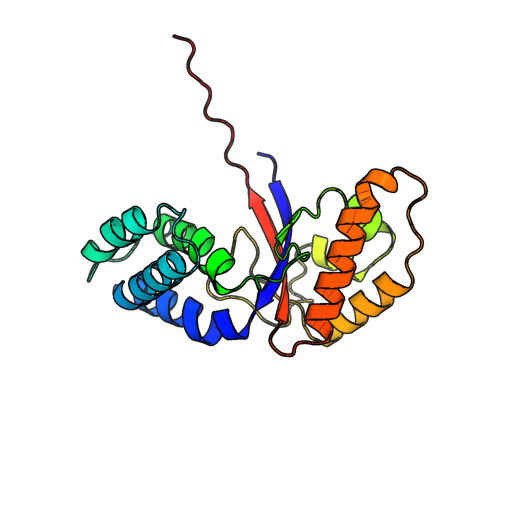 C CA . ALA A 1 173 ? 6.228 -7.968 -13.012 1.00 93.81 173 ALA A CA 1
ATOM 1362 C C . ALA A 1 173 ? 5.644 -8.810 -11.866 1.00 93.81 173 ALA A C 1
ATOM 1364 O O . ALA A 1 173 ? 4.976 -9.814 -12.112 1.00 93.81 173 ALA A O 1
ATOM 1365 N N . ARG A 1 174 ? 5.846 -8.384 -10.612 1.00 95.12 174 ARG A N 1
ATOM 1366 C CA . ARG A 1 174 ? 5.257 -9.029 -9.432 1.00 95.12 174 ARG A CA 1
ATOM 1367 C C . ARG A 1 174 ? 3.741 -8.931 -9.426 1.00 95.12 174 ARG A C 1
ATOM 1369 O O . ARG A 1 174 ? 3.083 -9.944 -9.231 1.00 95.12 174 ARG A O 1
ATOM 1376 N N . ALA A 1 175 ? 3.193 -7.749 -9.689 1.00 94.44 175 ALA A N 1
ATOM 1377 C CA . ALA A 1 175 ? 1.753 -7.569 -9.777 1.00 94.44 175 ALA A CA 1
ATOM 1378 C C . ALA A 1 175 ? 1.140 -8.416 -10.904 1.00 94.44 175 ALA A C 1
ATOM 1380 O O . ALA A 1 175 ? 0.047 -8.936 -10.744 1.00 94.44 175 ALA A O 1
ATOM 1381 N N . SER A 1 176 ? 1.842 -8.601 -12.024 1.00 94.00 176 SER A N 1
ATOM 1382 C CA . SER A 1 176 ? 1.393 -9.458 -13.127 1.00 94.00 176 SER A CA 1
ATOM 1383 C C . SER A 1 176 ? 1.396 -10.949 -12.753 1.00 94.00 176 SER A C 1
ATOM 1385 O O . SER A 1 176 ? 0.455 -11.675 -13.073 1.00 94.00 176 SER A O 1
ATOM 1387 N N . ALA A 1 177 ? 2.426 -11.404 -12.034 1.00 93.62 177 ALA A N 1
ATOM 1388 C CA . ALA A 1 177 ? 2.577 -12.804 -11.637 1.00 93.62 177 ALA A CA 1
ATOM 1389 C C . ALA A 1 177 ? 1.661 -13.217 -10.470 1.00 93.62 177 ALA A C 1
ATOM 1391 O O . ALA A 1 177 ? 1.148 -14.337 -10.451 1.00 93.62 177 ALA A O 1
ATOM 1392 N N . GLU A 1 178 ? 1.454 -12.328 -9.498 1.00 94.31 178 GLU A N 1
ATOM 1393 C CA . GLU A 1 178 ? 0.720 -12.620 -8.268 1.00 94.31 178 GLU A CA 1
ATOM 1394 C C . GLU A 1 178 ? -0.735 -12.152 -8.356 1.00 94.31 178 GLU A C 1
ATOM 1396 O O . GLU A 1 178 ? -1.035 -10.962 -8.456 1.00 94.31 178 GLU A O 1
ATOM 1401 N N . LYS A 1 179 ? -1.679 -13.096 -8.251 1.00 90.88 179 LYS A N 1
ATOM 1402 C CA . LYS A 1 179 ? -3.116 -12.829 -8.452 1.00 90.88 179 LYS A CA 1
ATOM 1403 C C . LYS A 1 179 ? -3.691 -11.777 -7.496 1.00 90.88 179 LYS A C 1
ATOM 1405 O O . LYS A 1 179 ? -4.622 -11.067 -7.864 1.00 90.88 179 LYS A O 1
ATOM 1410 N N . ASN A 1 180 ? -3.167 -11.709 -6.275 1.00 93.19 180 ASN A N 1
ATOM 1411 C CA . ASN A 1 180 ? -3.673 -10.812 -5.235 1.00 93.19 180 ASN A CA 1
ATOM 1412 C C . ASN A 1 180 ? -2.973 -9.451 -5.234 1.00 93.19 180 ASN A C 1
ATOM 1414 O O . ASN A 1 180 ? -3.403 -8.553 -4.514 1.00 93.19 180 ASN A O 1
ATOM 1418 N N . TRP A 1 181 ? -1.887 -9.295 -5.993 1.00 94.88 181 TRP A N 1
ATOM 1419 C CA . TRP A 1 181 ? -1.089 -8.080 -5.964 1.00 94.88 181 TRP A CA 1
ATOM 1420 C C . TRP A 1 181 ? -1.476 -7.151 -7.103 1.00 94.88 181 TRP A C 1
ATOM 1422 O O . TRP A 1 181 ? -1.652 -7.552 -8.252 1.00 94.88 181 TRP A O 1
ATOM 1432 N N . THR A 1 182 ? -1.616 -5.876 -6.792 1.00 93.19 182 THR A N 1
ATOM 1433 C CA . THR A 1 182 ? -2.017 -4.839 -7.732 1.00 93.19 182 THR A CA 1
ATOM 1434 C C . THR A 1 182 ? -1.174 -3.587 -7.559 1.00 93.19 182 THR A C 1
ATOM 1436 O O . THR A 1 182 ? -0.325 -3.521 -6.676 1.00 93.19 182 THR A O 1
ATOM 1439 N N . LEU A 1 183 ? -1.367 -2.611 -8.437 1.00 91.25 183 LEU A N 1
ATOM 1440 C CA . LEU A 1 183 ? -0.736 -1.307 -8.329 1.00 91.25 183 LEU A CA 1
ATOM 1441 C C . LEU A 1 183 ? -1.750 -0.300 -7.793 1.00 91.25 183 LEU A C 1
ATOM 1443 O O . LEU A 1 183 ? -2.901 -0.272 -8.229 1.00 91.25 183 LEU A O 1
ATOM 1447 N N . LEU A 1 184 ? -1.303 0.517 -6.847 1.00 88.56 184 LEU A N 1
ATOM 1448 C CA . LEU A 1 184 ? -2.036 1.639 -6.275 1.00 88.56 184 LEU A CA 1
ATOM 1449 C C . LEU A 1 184 ? -1.207 2.905 -6.492 1.00 88.56 184 LEU A C 1
ATOM 1451 O O . LEU A 1 184 ? -0.073 2.982 -6.022 1.00 88.56 184 LEU A O 1
ATOM 1455 N N . LYS A 1 185 ? -1.780 3.911 -7.152 1.00 83.69 185 LYS A N 1
ATOM 1456 C CA . LYS A 1 185 ? -1.231 5.272 -7.149 1.00 83.69 185 LYS A CA 1
ATOM 1457 C C . LYS A 1 185 ? -1.780 6.024 -5.945 1.00 83.69 185 LYS A C 1
ATOM 1459 O O . LYS A 1 185 ? -2.973 5.954 -5.650 1.00 83.69 185 LYS A O 1
ATOM 1464 N N . THR A 1 186 ? -0.925 6.778 -5.268 1.00 82.94 186 THR A N 1
ATOM 1465 C CA . THR A 1 186 ? -1.361 7.713 -4.233 1.00 82.94 186 THR A CA 1
ATOM 1466 C C . THR A 1 186 ? -0.528 8.982 -4.237 1.00 82.94 186 THR A C 1
ATOM 1468 O O . THR A 1 186 ? 0.674 8.939 -4.482 1.00 82.94 186 THR A O 1
ATOM 1471 N N . ALA A 1 187 ? -1.166 10.107 -3.937 1.00 81.25 187 ALA A N 1
ATOM 1472 C CA . ALA A 1 187 ? -0.485 11.347 -3.615 1.00 81.25 187 ALA A CA 1
ATOM 1473 C C . ALA A 1 187 ? -0.482 11.533 -2.094 1.00 81.25 187 ALA A C 1
ATOM 1475 O O . ALA A 1 187 ? -1.510 11.339 -1.439 1.00 81.25 187 ALA A O 1
ATOM 1476 N N . VAL A 1 188 ? 0.666 11.906 -1.532 1.00 76.44 188 VAL A N 1
ATOM 1477 C CA . VAL A 1 188 ? 0.790 12.245 -0.111 1.00 76.44 188 VAL A CA 1
ATOM 1478 C C . VAL A 1 188 ? 1.205 13.703 -0.011 1.00 76.44 188 VAL A C 1
ATOM 1480 O O . VAL A 1 188 ? 2.248 14.110 -0.524 1.00 76.44 188 VAL A O 1
ATOM 1483 N N . GLU A 1 189 ? 0.367 14.497 0.644 1.00 74.62 189 GLU A N 1
ATOM 1484 C CA . GLU A 1 189 ? 0.677 15.884 0.962 1.00 74.62 189 GLU A CA 1
ATOM 1485 C C . GLU A 1 189 ? 1.709 15.909 2.091 1.00 74.62 189 GLU A C 1
ATOM 1487 O O . GLU A 1 189 ? 1.451 15.398 3.181 1.00 74.62 189 GLU A O 1
ATOM 1492 N N . GLN A 1 190 ? 2.886 16.491 1.852 1.00 59.34 190 GLN A N 1
ATOM 1493 C CA . GLN A 1 190 ? 3.802 16.755 2.957 1.00 59.34 190 GLN A CA 1
ATOM 1494 C C . GLN A 1 190 ? 3.273 17.946 3.751 1.00 59.34 190 GLN A C 1
ATOM 1496 O O . GLN A 1 190 ? 3.099 19.039 3.203 1.00 59.34 190 GLN A O 1
ATOM 1501 N N . ALA A 1 191 ? 3.035 17.745 5.050 1.00 49.69 191 ALA A N 1
ATOM 1502 C CA . ALA A 1 191 ? 2.786 18.853 5.959 1.00 49.69 191 ALA A CA 1
ATOM 1503 C C . ALA A 1 191 ? 3.936 19.863 5.826 1.00 49.69 191 ALA A C 1
ATOM 1505 O O . ALA A 1 191 ? 5.108 19.479 5.797 1.00 49.69 191 ALA A O 1
ATOM 1506 N N . ALA A 1 192 ? 3.605 21.152 5.706 1.00 43.31 192 ALA A N 1
ATOM 1507 C CA . ALA A 1 192 ? 4.623 22.193 5.682 1.00 43.31 192 ALA A CA 1
ATOM 1508 C C . ALA A 1 192 ? 5.512 22.056 6.932 1.00 43.31 192 ALA A C 1
ATOM 1510 O O . ALA A 1 192 ? 4.974 21.777 8.010 1.00 43.31 192 ALA A O 1
ATOM 1511 N N . PRO A 1 193 ? 6.841 22.245 6.826 1.00 44.53 193 PRO A N 1
ATOM 1512 C CA . PRO A 1 193 ? 7.682 22.282 8.011 1.00 44.53 193 PRO A CA 1
ATOM 1513 C C . PRO A 1 193 ? 7.110 23.338 8.956 1.00 44.53 193 PRO A C 1
ATOM 1515 O O . PRO A 1 193 ? 6.913 24.490 8.559 1.00 44.53 193 PRO A O 1
ATOM 1518 N N . VAL A 1 194 ? 6.788 22.926 10.185 1.00 43.72 194 VAL A N 1
ATOM 1519 C CA . VAL A 1 194 ? 6.342 23.851 11.230 1.00 43.72 194 VAL A CA 1
ATOM 1520 C C . VAL A 1 194 ? 7.429 24.921 11.341 1.00 43.72 194 VAL A C 1
ATOM 1522 O O . VAL A 1 194 ? 8.592 24.549 11.535 1.00 43.72 194 VAL A O 1
ATOM 1525 N N . PRO A 1 195 ? 7.110 26.218 11.166 1.00 41.94 195 PRO A N 1
ATOM 1526 C CA . PRO A 1 195 ? 8.103 27.261 11.331 1.00 41.94 195 PRO A CA 1
ATOM 1527 C C . PRO A 1 195 ? 8.698 27.101 12.726 1.00 41.94 195 PRO A C 1
ATOM 1529 O O . PRO A 1 195 ? 7.980 27.192 13.722 1.00 41.94 195 PRO A O 1
ATOM 1532 N N . GLN A 1 196 ? 9.997 26.814 12.798 1.00 45.75 196 GLN A N 1
ATOM 1533 C CA . GLN A 1 196 ? 10.717 26.920 14.055 1.00 45.75 196 GLN A CA 1
ATOM 1534 C C . GLN A 1 196 ? 10.617 28.391 14.449 1.00 45.75 196 GLN A C 1
ATOM 1536 O O . GLN A 1 196 ? 11.150 29.258 13.754 1.00 45.75 196 GLN A O 1
ATOM 1541 N N . HIS A 1 197 ? 9.829 28.679 15.486 1.00 43.44 197 HIS A N 1
ATOM 1542 C CA . HIS A 1 197 ? 9.777 30.015 16.053 1.00 43.44 197 HIS A CA 1
ATOM 1543 C C . HIS A 1 197 ? 11.213 30.416 16.413 1.00 43.44 197 HIS A C 1
ATOM 1545 O O . HIS A 1 197 ? 11.885 29.639 17.092 1.00 43.44 197 HIS A O 1
ATOM 1551 N N . PRO A 1 198 ? 11.717 31.565 15.933 1.00 53.25 198 PRO A N 1
ATOM 1552 C CA . PRO A 1 198 ? 12.948 32.103 16.476 1.00 53.25 198 PRO A CA 1
ATOM 1553 C C . PRO A 1 198 ? 12.677 32.496 17.931 1.00 53.25 198 PRO A C 1
ATOM 1555 O O . PRO A 1 198 ? 11.731 33.246 18.193 1.00 53.25 198 PRO A O 1
ATOM 1558 N N . ASP A 1 199 ? 13.472 31.930 18.839 1.00 54.78 199 ASP A N 1
ATOM 1559 C CA . ASP A 1 199 ? 13.588 32.367 20.234 1.00 54.78 199 ASP A CA 1
ATOM 1560 C C . ASP A 1 199 ? 13.962 33.859 20.335 1.00 54.78 199 ASP A C 1
ATOM 1562 O O . ASP A 1 199 ? 14.743 34.348 19.478 1.00 54.78 199 ASP A O 1
#

Secondary structure (DSSP, 8-state):
--EEEEEEEEEHHHIIIIIHHHHHHHHHH---HHHHHHHHHHHHH-TTSTHHHHHHHHGGGTTSPPPHHHHHHHHHHHHHHHHS---TT--SEEE-TTTHHHHHHH-HHHHHHHTT-GGG-SEEEEEEETTEEEE--HHHHHHHHHHHHHPPPPSSSHHHHHHHHHHHHHHHHHHHH-TTEEEEEEEEEPPPPPP----

Sequence (199 aa):
MESRTFICLFDLKAYDDLVAPALRQYTRSFDPDGVVSLLEKMDQIHPEGDLKHWIDSIRPDKGYKPSEQTVRELCEIVIPGLCLPQEPGLTPKQDADILLPWLGQVSDWFADLMDDGEELAGARLEFGFGNGRLVATREQIAQFSEELAGLAPPEAPWDKVAPDFANLKRMVARASAEKNWTLLKTAVEQAAPVPQHPD

Radius of gyration: 18.44 Å; chains: 1; bounding box: 42×45×50 Å

pLDDT: mean 83.96, std 13.06, range [41.94, 97.5]

Foldseek 3Di:
DDKFKKKAWWQQVQCVVQPQVQLCCCQPVVANPSLLVLLVVLCVVPVPDPSVVVSVVSNVSRVHHDDPVNSLVSCQPSRCSGTGDDDPLADRIAGCVVVLVPCCVQPPLSVCVVVVPPVAAPDFAPHDHAAWGGWGDLVSLVSVLVSLVPDDQDPPPSVVCVSRSVNVNVSSVCQNVDVRITMIMHMHDDDDPDPPPDD